Protein AF-A0A9D0HEV6-F1 (afdb_monomer_lite)

Structure (mmCIF, N/CA/C/O backbone):
data_AF-A0A9D0HEV6-F1
#
_entry.id   AF-A0A9D0HEV6-F1
#
loop_
_atom_site.group_PDB
_atom_site.id
_atom_site.type_symbol
_atom_site.label_atom_id
_atom_site.label_alt_id
_atom_site.label_comp_id
_atom_site.label_asym_id
_atom_site.label_entity_id
_atom_site.label_seq_id
_atom_site.pdbx_PDB_ins_code
_atom_site.Cartn_x
_atom_site.Cartn_y
_atom_site.Cartn_z
_atom_site.occupancy
_atom_site.B_iso_or_equiv
_atom_site.auth_seq_id
_atom_site.auth_comp_id
_atom_site.auth_asym_id
_atom_site.auth_atom_id
_atom_site.pdbx_PDB_model_num
ATOM 1 N N . MET A 1 1 ? 28.394 16.905 52.204 1.00 37.44 1 MET A N 1
ATOM 2 C CA . MET A 1 1 ? 29.030 15.568 52.163 1.00 37.44 1 MET A CA 1
ATOM 3 C C . MET A 1 1 ? 28.535 14.884 50.887 1.00 37.44 1 MET A C 1
ATOM 5 O O . MET A 1 1 ? 27.380 14.506 50.843 1.00 37.44 1 MET A O 1
ATOM 9 N N . SER A 1 2 ? 29.207 15.013 49.737 1.00 40.25 2 SER A N 1
ATOM 10 C CA . SER A 1 2 ? 30.394 14.232 49.308 1.00 40.25 2 SER A CA 1
ATOM 11 C C . SER A 1 2 ? 30.073 12.728 49.234 1.00 40.25 2 SER A C 1
ATOM 13 O O . SER A 1 2 ? 29.946 12.101 50.273 1.00 40.25 2 SER A O 1
ATOM 15 N N . ASN A 1 3 ? 29.937 12.093 48.062 1.00 37.41 3 ASN A N 1
ATOM 16 C CA . ASN A 1 3 ? 31.052 11.888 47.129 1.00 37.41 3 ASN A CA 1
ATOM 17 C C . ASN A 1 3 ? 30.612 11.528 45.688 1.00 37.41 3 ASN A C 1
ATOM 19 O O . ASN A 1 3 ? 29.891 10.559 45.464 1.00 37.41 3 ASN A O 1
ATOM 23 N N . HIS A 1 4 ? 31.181 12.212 44.693 1.00 42.34 4 HIS A N 1
ATOM 24 C CA . HIS A 1 4 ? 31.338 11.718 43.318 1.00 42.34 4 HIS A CA 1
ATOM 25 C C . HIS A 1 4 ? 32.837 11.505 43.069 1.00 42.34 4 HIS A C 1
ATOM 27 O O . HIS A 1 4 ? 33.563 12.495 43.060 1.00 42.34 4 HIS A O 1
ATOM 33 N N . ARG A 1 5 ? 33.306 10.256 42.873 1.00 46.03 5 ARG A N 1
ATOM 34 C CA . ARG A 1 5 ? 34.622 9.873 42.282 1.00 46.03 5 ARG A CA 1
ATOM 35 C C . ARG A 1 5 ? 34.815 8.347 42.351 1.00 46.03 5 ARG A C 1
ATOM 37 O O . ARG A 1 5 ? 35.343 7.839 43.332 1.00 46.03 5 ARG A O 1
ATOM 44 N N . GLY A 1 6 ? 34.399 7.616 41.310 1.00 45.47 6 GLY A N 1
ATOM 45 C CA . GLY A 1 6 ? 34.416 6.138 41.319 1.00 45.47 6 GLY A CA 1
ATOM 46 C C . GLY A 1 6 ? 35.084 5.438 40.128 1.00 45.47 6 GLY A C 1
ATOM 47 O O . GLY A 1 6 ? 35.796 4.460 40.332 1.00 45.47 6 GLY A O 1
ATOM 48 N N . ASN A 1 7 ? 34.896 5.913 38.887 1.00 46.16 7 ASN A N 1
ATOM 49 C CA . ASN A 1 7 ? 35.076 5.039 37.710 1.00 46.16 7 ASN A CA 1
ATOM 50 C C . ASN A 1 7 ? 36.229 5.394 36.738 1.00 46.16 7 ASN A C 1
ATOM 52 O O . ASN A 1 7 ? 36.420 4.734 35.723 1.00 46.16 7 ASN A O 1
ATOM 56 N N . ALA A 1 8 ? 37.060 6.396 37.047 1.00 50.78 8 ALA A N 1
ATOM 57 C CA . ALA A 1 8 ? 38.106 6.888 36.132 1.00 50.78 8 ALA A CA 1
ATOM 58 C C . ALA A 1 8 ? 39.463 6.138 36.194 1.00 50.78 8 ALA A C 1
ATOM 60 O O . ALA A 1 8 ? 40.439 6.584 35.596 1.00 50.78 8 ALA A O 1
ATOM 61 N N . ARG A 1 9 ? 39.581 5.022 36.938 1.00 52.16 9 ARG A N 1
ATOM 62 C CA . ARG A 1 9 ? 40.887 4.383 37.248 1.00 52.16 9 ARG A CA 1
ATOM 63 C C . ARG A 1 9 ? 41.177 3.032 36.572 1.00 52.16 9 ARG A C 1
ATOM 65 O O . ARG A 1 9 ? 42.255 2.484 36.795 1.00 52.16 9 ARG A O 1
ATOM 72 N N . ARG A 1 10 ? 40.288 2.491 35.725 1.00 50.50 10 ARG A N 1
ATOM 73 C CA . ARG A 1 10 ? 40.500 1.170 35.076 1.00 50.50 10 ARG A CA 1
ATOM 74 C C . ARG A 1 10 ? 41.150 1.201 33.678 1.00 50.50 10 ARG A C 1
ATOM 76 O O . ARG A 1 10 ? 41.691 0.184 33.261 1.00 50.50 10 ARG A O 1
ATOM 83 N N . ALA A 1 11 ? 41.214 2.347 32.994 1.00 48.53 11 ALA A N 1
ATOM 84 C CA . ALA A 1 11 ? 41.704 2.435 31.604 1.00 48.53 11 ALA A CA 1
ATOM 85 C C . ALA A 1 11 ? 43.246 2.507 31.422 1.00 48.53 11 ALA A C 1
ATOM 87 O O . ALA A 1 11 ? 43.741 2.520 30.298 1.00 48.53 11 ALA A O 1
ATOM 88 N N . ALA A 1 12 ? 44.037 2.564 32.502 1.00 50.31 12 ALA A N 1
ATOM 89 C CA . ALA A 1 12 ? 45.454 2.963 32.435 1.00 50.31 12 ALA A CA 1
ATOM 90 C C . ALA A 1 12 ? 46.497 1.817 32.413 1.00 50.31 12 ALA A C 1
ATOM 92 O O . ALA A 1 12 ? 47.698 2.091 32.395 1.00 50.31 12 ALA A O 1
ATOM 93 N N . LYS A 1 13 ? 46.092 0.535 32.437 1.00 45.25 13 LYS A N 1
ATOM 94 C CA . LYS A 1 13 ? 47.021 -0.595 32.695 1.00 45.25 13 LYS A CA 1
ATOM 95 C C . LYS A 1 13 ? 47.505 -1.403 31.478 1.00 45.25 13 LYS A C 1
ATOM 97 O O . LYS A 1 13 ? 48.403 -2.222 31.645 1.00 45.25 13 LYS A O 1
ATOM 102 N N . GLN A 1 14 ? 46.997 -1.162 30.264 1.00 46.38 14 GLN A N 1
ATOM 103 C CA . GLN A 1 14 ? 47.282 -2.029 29.100 1.00 46.38 14 GLN A CA 1
ATOM 104 C C . GLN A 1 14 ? 48.363 -1.500 28.126 1.00 46.38 14 GLN A C 1
ATOM 106 O O . GLN A 1 14 ? 48.860 -2.251 27.294 1.00 46.38 14 GLN A O 1
ATOM 111 N N . LYS A 1 15 ? 48.824 -0.244 28.269 1.00 49.00 15 LYS A N 1
ATOM 112 C CA . LYS A 1 15 ? 49.850 0.385 27.395 1.00 49.00 15 LYS A CA 1
ATOM 113 C C . LYS A 1 15 ? 51.321 0.175 27.825 1.00 49.00 15 LYS A C 1
ATOM 115 O O . LYS A 1 15 ? 52.204 0.880 27.346 1.00 49.00 15 LYS A O 1
ATOM 120 N N . LYS A 1 16 ? 51.626 -0.769 28.730 1.00 45.97 16 LYS A N 1
ATOM 121 C CA . LYS A 1 16 ? 52.996 -0.990 29.265 1.00 45.97 16 LYS A CA 1
ATOM 122 C C . LYS A 1 16 ? 53.585 -2.398 29.067 1.00 45.97 16 LYS A C 1
ATOM 124 O O . LYS A 1 16 ? 54.513 -2.772 29.777 1.00 45.97 16 LYS A O 1
ATOM 129 N N . ARG A 1 17 ? 53.164 -3.142 28.037 1.00 46.31 17 ARG A N 1
ATOM 130 C CA . ARG A 1 17 ? 53.965 -4.262 27.497 1.00 46.31 17 ARG A CA 1
ATOM 131 C C . ARG A 1 17 ? 54.834 -3.805 26.322 1.00 46.31 17 ARG A C 1
ATOM 133 O O . ARG A 1 17 ? 54.605 -4.150 25.170 1.00 46.31 17 ARG A O 1
ATOM 140 N N . ARG A 1 18 ? 55.862 -3.018 26.671 1.00 38.91 18 ARG A N 1
ATOM 141 C CA . ARG A 1 18 ? 57.073 -2.810 25.856 1.00 38.91 18 ARG A CA 1
ATOM 142 C C . ARG A 1 18 ? 57.581 -4.180 25.372 1.00 38.91 18 ARG A C 1
ATOM 144 O O . ARG A 1 18 ? 57.656 -5.113 26.160 1.00 38.91 18 ARG A O 1
ATOM 151 N N . ALA A 1 19 ? 57.869 -4.365 24.089 1.00 39.22 19 ALA A N 1
ATOM 152 C CA . ALA A 1 19 ? 59.108 -3.901 23.463 1.00 39.22 19 ALA A CA 1
ATOM 153 C C . ALA A 1 19 ? 60.373 -4.336 24.238 1.00 39.22 19 ALA A C 1
ATOM 155 O O . ALA A 1 19 ? 60.960 -3.528 24.957 1.00 39.22 19 ALA A O 1
ATOM 156 N N . LYS A 1 20 ? 60.790 -5.605 24.075 1.00 40.09 20 LYS A N 1
ATOM 157 C CA . LYS A 1 20 ? 62.200 -6.062 24.124 1.00 40.09 20 LYS A CA 1
ATOM 158 C C . LYS A 1 20 ? 62.332 -7.567 23.827 1.00 40.09 20 LYS A C 1
ATOM 160 O O . LYS A 1 20 ? 62.003 -8.379 24.684 1.00 40.09 20 LYS A O 1
ATOM 165 N N . ARG A 1 21 ? 62.893 -7.884 22.650 1.00 39.31 21 ARG A N 1
ATOM 166 C CA . ARG A 1 21 ? 63.817 -8.992 22.267 1.00 39.31 21 ARG A CA 1
ATOM 167 C C . ARG A 1 21 ? 63.594 -9.273 20.767 1.00 39.31 21 ARG A C 1
ATOM 169 O O . ARG A 1 21 ? 62.476 -9.592 20.397 1.00 39.31 21 ARG A O 1
ATOM 176 N N . ARG A 1 22 ? 64.506 -8.946 19.833 1.00 38.59 22 ARG A N 1
ATOM 177 C CA . ARG A 1 22 ? 65.926 -9.367 19.659 1.00 38.59 22 ARG A CA 1
ATOM 178 C C . ARG A 1 22 ? 66.026 -10.897 19.537 1.00 38.59 22 ARG A C 1
ATOM 180 O O . ARG A 1 22 ? 65.577 -11.556 20.462 1.00 38.59 22 ARG A O 1
ATOM 187 N N . GLN A 1 23 ? 66.635 -11.519 18.520 1.00 39.03 23 GLN A N 1
ATOM 188 C CA . GLN A 1 23 ? 67.397 -11.094 17.320 1.00 39.03 23 GLN A CA 1
ATOM 189 C C . GLN A 1 23 ? 67.315 -12.229 16.269 1.00 39.03 23 GLN A C 1
ATOM 191 O O . GLN A 1 23 ? 67.125 -13.372 16.671 1.00 39.03 23 GLN A O 1
ATOM 196 N N . GLY A 1 24 ? 67.525 -11.959 14.972 1.00 32.78 24 GLY A N 1
ATOM 197 C CA . GLY A 1 24 ? 67.609 -13.027 13.957 1.00 32.78 24 GLY A CA 1
ATOM 198 C C . GLY A 1 24 ? 67.796 -12.540 12.513 1.00 32.78 24 GLY A C 1
ATOM 199 O O . GLY A 1 24 ? 66.848 -12.099 11.872 1.00 32.78 24 GLY A O 1
ATOM 200 N N . HIS A 1 25 ? 69.029 -12.620 12.018 1.00 37.81 25 HIS A N 1
ATOM 201 C CA . HIS A 1 25 ? 69.508 -12.407 10.638 1.00 37.81 25 HIS A CA 1
ATOM 202 C C . HIS A 1 25 ? 70.881 -13.136 10.554 1.00 37.81 25 HIS A C 1
ATOM 204 O O . HIS A 1 25 ? 71.479 -13.275 11.627 1.00 37.81 25 HIS A O 1
ATOM 210 N N . PRO A 1 26 ? 71.437 -13.552 9.381 1.00 52.16 26 PRO A N 1
ATOM 211 C CA . PRO A 1 26 ? 71.359 -12.767 8.138 1.00 52.16 26 PRO A CA 1
ATOM 212 C C . PRO A 1 26 ? 71.492 -13.505 6.754 1.00 52.16 26 PRO A C 1
ATOM 214 O O . PRO A 1 26 ? 71.785 -14.688 6.671 1.00 52.16 26 PRO A O 1
ATOM 217 N N . LYS A 1 27 ? 71.377 -12.707 5.670 1.00 42.66 27 LYS A N 1
ATOM 218 C CA . LYS A 1 27 ? 71.910 -12.806 4.271 1.00 42.66 27 LYS A CA 1
ATOM 219 C C . LYS A 1 27 ? 71.840 -14.121 3.451 1.00 42.66 27 LYS A C 1
ATOM 221 O O . LYS A 1 27 ? 72.585 -15.056 3.717 1.00 42.66 27 LYS A O 1
ATOM 226 N N . ARG A 1 28 ? 71.304 -14.010 2.220 1.00 34.75 28 ARG A N 1
ATOM 227 C CA . ARG A 1 28 ? 72.105 -13.840 0.970 1.00 34.75 28 ARG A CA 1
ATOM 228 C C . ARG A 1 28 ? 71.232 -13.378 -0.217 1.00 34.75 28 ARG A C 1
ATOM 230 O O . ARG A 1 28 ? 70.023 -13.266 -0.073 1.00 34.75 28 ARG A O 1
ATOM 237 N N . ALA A 1 29 ? 71.864 -12.991 -1.329 1.00 37.53 29 ALA A N 1
ATOM 238 C CA . ALA A 1 29 ? 71.271 -12.212 -2.429 1.00 37.53 29 ALA A CA 1
ATOM 239 C C . ALA A 1 29 ? 71.222 -12.979 -3.766 1.00 37.53 29 ALA A C 1
ATOM 241 O O . ALA A 1 29 ? 72.037 -13.882 -3.941 1.00 37.53 29 ALA A O 1
ATOM 242 N N . ALA A 1 30 ? 70.383 -12.541 -4.725 1.00 36.28 30 ALA A N 1
ATOM 243 C CA . ALA A 1 30 ? 70.826 -12.016 -6.039 1.00 36.28 30 ALA A CA 1
ATOM 244 C C . ALA A 1 30 ? 69.699 -11.850 -7.098 1.00 36.28 30 ALA A C 1
ATOM 246 O O . ALA A 1 30 ? 68.762 -12.634 -7.145 1.00 36.28 30 ALA A O 1
ATOM 247 N N . LYS A 1 31 ? 69.945 -10.902 -8.023 1.00 37.00 31 LYS A N 1
ATOM 248 C CA . LYS A 1 31 ? 69.501 -10.801 -9.438 1.00 37.00 31 LYS A CA 1
ATOM 249 C C . LYS A 1 31 ? 68.038 -10.482 -9.835 1.00 37.00 31 LYS A C 1
ATOM 251 O O . LYS A 1 31 ? 67.086 -11.171 -9.504 1.00 37.00 31 LYS A O 1
ATOM 256 N N . ALA A 1 32 ? 67.969 -9.490 -10.728 1.00 37.41 32 ALA A N 1
ATOM 257 C CA . ALA A 1 32 ? 66.980 -9.198 -11.780 1.00 37.41 32 ALA A CA 1
ATOM 258 C C . ALA A 1 32 ? 67.797 -8.904 -13.082 1.00 37.41 32 ALA A C 1
ATOM 260 O O . ALA A 1 32 ? 69.030 -9.022 -13.005 1.00 37.41 32 ALA A O 1
ATOM 261 N N . PRO A 1 33 ? 67.238 -8.453 -14.236 1.00 60.50 33 PRO A N 1
ATOM 262 C CA . PRO A 1 33 ? 65.840 -8.363 -14.697 1.00 60.50 33 PRO A CA 1
ATOM 263 C C . PRO A 1 33 ? 65.567 -9.498 -15.736 1.00 60.50 33 PRO A C 1
ATOM 265 O O . PRO A 1 33 ? 65.854 -10.620 -15.313 1.00 60.50 33 PRO A O 1
ATOM 268 N N . PRO A 1 34 ? 65.068 -9.375 -17.006 1.00 53.69 34 PRO A N 1
ATOM 269 C CA . PRO A 1 34 ? 64.749 -8.229 -17.888 1.00 53.69 34 PRO A CA 1
ATOM 270 C C . PRO A 1 34 ? 63.238 -7.855 -17.904 1.00 53.69 34 PRO A C 1
ATOM 272 O O . PRO A 1 34 ? 62.650 -7.682 -16.841 1.00 53.69 34 PRO A O 1
ATOM 275 N N . ALA A 1 35 ? 62.625 -7.671 -19.087 1.00 47.66 35 ALA A N 1
ATOM 276 C CA . ALA A 1 35 ? 61.243 -7.230 -19.328 1.00 47.66 35 ALA A CA 1
ATOM 277 C C . ALA A 1 35 ? 60.605 -7.944 -20.544 1.00 47.66 35 ALA A C 1
ATOM 279 O O . ALA A 1 35 ? 61.322 -8.395 -21.434 1.00 47.66 35 ALA A O 1
ATOM 280 N N . GLY A 1 36 ? 59.267 -7.965 -20.625 1.00 37.81 36 GLY A N 1
ATOM 281 C CA . GLY A 1 36 ? 58.511 -8.358 -21.827 1.00 37.81 36 GLY A CA 1
ATOM 282 C C . GLY A 1 36 ? 57.108 -8.898 -21.516 1.00 37.81 36 GLY A C 1
ATOM 283 O O . GLY A 1 36 ? 56.977 -9.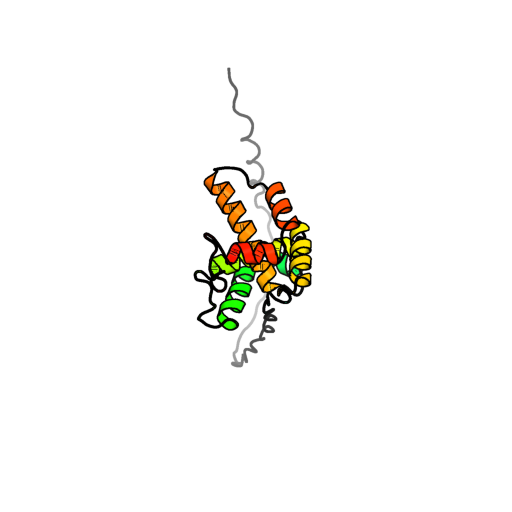777 -20.674 1.00 37.81 36 GLY A O 1
ATOM 284 N N . GLY A 1 37 ? 56.065 -8.388 -22.189 1.00 37.69 37 GLY A N 1
ATOM 285 C CA . GLY A 1 37 ? 54.695 -8.930 -22.077 1.00 37.69 37 GLY A CA 1
ATOM 286 C C . GLY A 1 37 ? 53.575 -7.901 -21.878 1.00 37.69 37 GLY A C 1
ATOM 287 O O . GLY A 1 37 ? 52.881 -7.924 -20.865 1.00 37.69 37 GLY A O 1
ATOM 288 N N . ARG A 1 38 ? 53.349 -7.010 -22.854 1.00 48.50 38 ARG A N 1
ATOM 289 C CA . ARG A 1 38 ? 52.085 -6.251 -22.941 1.00 48.50 38 ARG A CA 1
ATOM 290 C C . ARG A 1 38 ? 51.015 -7.178 -23.526 1.00 48.50 38 ARG A C 1
ATOM 292 O O . ARG A 1 38 ? 51.188 -7.645 -24.644 1.00 48.50 38 ARG A O 1
ATOM 299 N N . GLY A 1 39 ? 49.941 -7.445 -22.783 1.00 37.50 39 GLY A N 1
ATOM 300 C CA . GLY A 1 39 ? 48.926 -8.412 -23.221 1.00 37.50 39 GLY A CA 1
ATOM 301 C C . GLY A 1 39 ? 47.791 -8.677 -22.232 1.00 37.50 39 GLY A C 1
ATOM 302 O O . GLY A 1 39 ? 47.246 -9.775 -22.216 1.00 37.50 39 GLY A O 1
ATOM 303 N N . THR A 1 40 ? 47.421 -7.711 -21.387 1.00 41.38 40 THR A N 1
ATOM 304 C CA . THR A 1 40 ? 46.243 -7.853 -20.520 1.00 41.38 40 THR A CA 1
ATOM 305 C C . THR A 1 40 ? 44.967 -7.673 -21.342 1.00 41.38 40 THR A C 1
ATOM 307 O O . THR A 1 40 ? 44.391 -6.584 -21.372 1.00 41.38 40 THR A O 1
ATOM 310 N N . THR A 1 41 ? 44.489 -8.742 -21.985 1.00 49.59 41 THR A N 1
ATOM 311 C CA . THR A 1 41 ? 43.078 -8.820 -22.382 1.00 49.59 41 THR A CA 1
ATOM 312 C C . THR A 1 41 ? 42.251 -8.829 -21.104 1.00 49.59 41 THR A C 1
ATOM 314 O O . THR A 1 41 ? 42.050 -9.877 -20.485 1.00 49.59 41 THR A O 1
ATOM 317 N N . SER A 1 42 ? 41.826 -7.642 -20.670 1.00 44.97 42 SER A N 1
ATOM 318 C CA . SER A 1 42 ? 40.947 -7.481 -19.519 1.00 44.97 42 SER A CA 1
ATOM 319 C C . SER A 1 42 ? 39.603 -8.105 -19.870 1.00 44.97 42 SER A C 1
ATOM 321 O O . SER A 1 42 ? 38.738 -7.472 -20.476 1.00 44.97 42 SER A O 1
ATOM 323 N N . ARG A 1 43 ? 39.446 -9.393 -19.547 1.00 55.19 43 ARG A N 1
ATOM 324 C CA . ARG A 1 43 ? 38.166 -10.083 -19.637 1.00 55.19 43 ARG A CA 1
ATOM 325 C C . ARG A 1 43 ? 37.288 -9.497 -18.545 1.00 55.19 43 ARG A C 1
ATOM 327 O O . ARG A 1 43 ? 37.260 -10.019 -17.433 1.00 55.19 43 ARG A O 1
ATOM 334 N N . VAL A 1 44 ? 36.603 -8.402 -18.878 1.00 53.78 44 VAL A N 1
ATOM 335 C CA . VAL A 1 44 ? 35.519 -7.846 -18.071 1.00 53.78 44 VAL A CA 1
ATOM 336 C C . VAL A 1 44 ? 34.544 -8.987 -17.843 1.00 53.78 44 VAL A C 1
ATOM 338 O O . VAL A 1 44 ? 33.813 -9.409 -18.739 1.00 53.78 44 VAL A O 1
ATOM 341 N N . ARG A 1 45 ? 34.610 -9.551 -16.640 1.00 53.38 45 ARG A N 1
ATOM 342 C CA . ARG A 1 45 ? 33.705 -10.589 -16.185 1.00 53.38 45 ARG A CA 1
ATOM 343 C C . ARG A 1 45 ? 32.398 -9.861 -15.930 1.00 53.38 45 ARG A C 1
ATOM 345 O O . ARG A 1 45 ? 32.210 -9.328 -14.841 1.00 53.38 45 ARG A O 1
ATOM 352 N N . GLN A 1 46 ? 31.565 -9.752 -16.967 1.00 51.69 46 GLN A N 1
ATOM 353 C CA . GLN A 1 46 ? 30.218 -9.217 -16.826 1.00 51.69 46 GLN A CA 1
ATOM 354 C C . GLN A 1 46 ? 29.571 -9.985 -15.676 1.00 51.69 46 GLN A C 1
ATOM 356 O O . GLN A 1 46 ? 29.450 -11.212 -15.726 1.00 51.69 46 GLN A O 1
ATOM 361 N N . ALA A 1 47 ? 29.240 -9.267 -14.603 1.00 50.44 47 ALA A N 1
ATOM 362 C CA . ALA A 1 47 ? 28.308 -9.798 -13.631 1.00 50.44 47 ALA A CA 1
ATOM 363 C C . ALA A 1 47 ? 27.021 -10.126 -14.402 1.00 50.44 47 ALA A C 1
ATOM 365 O O . ALA A 1 47 ? 26.667 -9.359 -15.306 1.00 50.44 47 ALA A O 1
ATOM 366 N N . PRO A 1 48 ? 26.337 -11.246 -14.107 1.00 46.12 48 PRO A N 1
ATOM 367 C CA . PRO A 1 48 ? 25.006 -11.441 -14.657 1.00 46.12 48 PRO A CA 1
ATOM 368 C C . PRO A 1 48 ? 24.189 -10.203 -14.289 1.00 46.12 48 PRO A C 1
ATOM 370 O O . PRO A 1 48 ? 24.221 -9.776 -13.131 1.00 46.12 48 PRO A O 1
ATOM 373 N N . ALA A 1 49 ? 23.516 -9.603 -15.273 1.00 49.06 49 ALA A N 1
ATOM 374 C CA . ALA A 1 49 ? 22.563 -8.542 -14.989 1.00 49.06 49 ALA A CA 1
ATOM 375 C C . ALA A 1 49 ? 21.619 -9.080 -13.911 1.00 49.06 49 ALA A C 1
ATOM 377 O O . ALA A 1 49 ? 21.052 -10.164 -14.085 1.00 49.06 49 ALA A O 1
ATOM 378 N N . ALA A 1 50 ? 21.535 -8.381 -12.774 1.00 44.22 50 ALA A N 1
ATOM 379 C CA . ALA A 1 50 ? 20.634 -8.783 -11.707 1.00 44.22 50 ALA A CA 1
ATOM 380 C C . ALA A 1 50 ? 19.242 -8.960 -12.327 1.00 44.22 50 ALA A C 1
ATOM 382 O O . ALA A 1 50 ? 18.866 -8.122 -13.156 1.00 44.22 50 ALA A O 1
ATOM 383 N N . PRO A 1 51 ? 18.501 -10.036 -12.000 1.00 45.69 51 PRO A N 1
ATOM 384 C CA . PRO A 1 51 ? 17.167 -10.208 -12.540 1.00 45.69 51 PRO A CA 1
ATOM 385 C C . PRO A 1 51 ? 16.381 -8.955 -12.180 1.00 45.69 51 PRO A C 1
ATOM 387 O O . PRO A 1 51 ? 16.165 -8.663 -11.002 1.00 45.69 51 PRO A O 1
ATOM 390 N N . THR A 1 52 ? 15.995 -8.193 -13.201 1.00 52.00 52 THR A N 1
ATOM 391 C CA . THR A 1 52 ? 15.125 -7.033 -13.060 1.00 52.00 52 THR A CA 1
ATOM 392 C C . THR A 1 52 ? 13.742 -7.577 -12.729 1.00 52.00 52 THR A C 1
ATOM 394 O O . THR A 1 52 ? 12.896 -7.721 -13.612 1.00 52.00 52 THR A O 1
ATOM 397 N N . CYS A 1 53 ? 13.568 -7.971 -11.465 1.00 50.47 53 CYS A N 1
ATOM 398 C CA . CYS A 1 53 ? 12.314 -8.366 -10.845 1.00 50.47 53 CYS A CA 1
ATOM 399 C C . CYS A 1 53 ? 11.412 -7.135 -10.909 1.00 50.47 53 CYS A C 1
ATOM 401 O O . CYS A 1 53 ? 11.451 -6.248 -10.055 1.00 50.47 53 CYS A O 1
ATOM 403 N N . ARG A 1 54 ? 10.716 -7.024 -12.040 1.00 77.25 54 ARG A N 1
ATOM 404 C CA . ARG A 1 54 ? 9.884 -5.890 -12.396 1.00 77.25 54 ARG A CA 1
ATOM 405 C C . ARG A 1 54 ? 8.561 -6.087 -11.684 1.00 77.25 54 ARG A C 1
ATOM 407 O O . ARG A 1 54 ? 7.758 -6.910 -12.108 1.00 77.25 54 ARG A O 1
ATOM 414 N N . TYR A 1 55 ? 8.388 -5.349 -10.596 1.00 91.06 55 TYR A N 1
ATOM 415 C CA . TYR A 1 55 ? 7.152 -5.317 -9.830 1.00 91.06 55 TYR A CA 1
ATOM 416 C C . TYR A 1 55 ? 5.938 -5.084 -10.745 1.00 91.06 55 TYR A C 1
ATOM 418 O O . TYR A 1 55 ? 5.974 -4.222 -11.626 1.00 91.06 55 TYR A O 1
ATOM 426 N N . ASP A 1 56 ? 4.869 -5.843 -10.509 1.00 93.94 56 ASP A N 1
ATOM 427 C CA . ASP A 1 56 ? 3.544 -5.625 -11.086 1.00 93.94 56 ASP A CA 1
ATOM 428 C C . ASP A 1 56 ? 2.514 -5.661 -9.939 1.00 93.94 56 ASP A C 1
ATOM 430 O O . ASP A 1 56 ? 2.375 -6.693 -9.274 1.00 93.94 56 ASP A O 1
ATOM 434 N N . PRO A 1 57 ? 1.772 -4.572 -9.669 1.00 94.69 57 PRO A N 1
ATOM 435 C CA . PRO A 1 57 ? 0.787 -4.520 -8.591 1.00 94.69 57 PRO A CA 1
ATOM 436 C C . PRO A 1 57 ? -0.395 -5.482 -8.794 1.00 94.69 57 PRO A C 1
ATOM 438 O O . PRO A 1 57 ? -1.134 -5.743 -7.841 1.00 94.69 57 PRO A O 1
ATOM 441 N N . ASN A 1 58 ? -0.592 -6.041 -9.995 1.00 95.44 58 ASN A N 1
ATOM 442 C CA . ASN A 1 58 ? -1.642 -7.023 -10.265 1.00 95.44 58 ASN A CA 1
ATOM 443 C C . ASN A 1 58 ? -1.296 -8.427 -9.751 1.00 95.44 58 ASN A C 1
ATOM 445 O O . ASN A 1 58 ? -2.204 -9.155 -9.347 1.00 95.44 58 ASN A O 1
ATOM 449 N N . THR A 1 59 ? -0.010 -8.786 -9.709 1.00 93.88 59 THR A N 1
ATOM 450 C CA . THR A 1 59 ? 0.483 -10.061 -9.153 1.00 93.88 59 THR A CA 1
ATOM 451 C C . THR A 1 59 ? 1.074 -9.896 -7.754 1.00 93.88 59 THR A C 1
ATOM 453 O O . THR A 1 59 ? 0.936 -10.791 -6.924 1.00 93.88 59 THR A O 1
ATOM 456 N N . GLY A 1 60 ? 1.667 -8.735 -7.467 1.00 90.94 60 GLY A N 1
ATOM 457 C CA . GLY A 1 60 ? 2.491 -8.498 -6.285 1.00 90.94 60 GLY A CA 1
ATOM 458 C C . GLY A 1 60 ? 3.946 -8.930 -6.481 1.00 90.94 60 GLY A C 1
ATOM 459 O O . GLY A 1 60 ? 4.328 -9.330 -7.584 1.00 90.94 60 GLY A O 1
ATOM 460 N N . PRO A 1 61 ? 4.772 -8.830 -5.425 1.00 90.88 61 PRO A N 1
ATOM 461 C CA . PRO A 1 61 ? 6.141 -9.332 -5.445 1.00 90.88 61 PRO A CA 1
ATOM 462 C C . PRO A 1 61 ? 6.183 -10.867 -5.498 1.00 90.88 61 PRO A C 1
ATOM 464 O O . PRO A 1 61 ? 5.411 -11.532 -4.812 1.00 90.88 61 PRO A O 1
ATOM 467 N N . ASP A 1 62 ? 7.144 -11.419 -6.247 1.00 84.75 62 ASP A N 1
ATOM 468 C CA . ASP A 1 62 ? 7.320 -12.873 -6.433 1.00 84.75 62 ASP A CA 1
ATOM 469 C C . ASP A 1 62 ? 7.554 -13.646 -5.116 1.00 84.75 62 ASP A C 1
ATOM 471 O O . ASP A 1 62 ? 7.219 -14.825 -5.005 1.00 84.75 62 ASP A O 1
ATOM 475 N N . ASP A 1 63 ? 8.162 -12.994 -4.120 1.00 92.50 63 ASP A N 1
ATOM 476 C CA . ASP A 1 63 ? 8.518 -13.569 -2.821 1.00 92.50 63 ASP A CA 1
ATOM 477 C C . ASP A 1 63 ? 8.415 -12.488 -1.728 1.00 92.50 63 ASP A C 1
ATOM 479 O O . ASP A 1 63 ? 9.141 -11.489 -1.738 1.00 92.50 63 ASP A O 1
ATOM 483 N N . GLU A 1 64 ? 7.511 -12.702 -0.767 1.00 94.25 64 GLU A N 1
ATOM 484 C CA . GLU A 1 64 ? 7.232 -11.791 0.353 1.00 94.25 64 GLU A CA 1
ATOM 485 C C . GLU A 1 64 ? 8.464 -11.561 1.259 1.00 94.25 64 GLU A C 1
ATOM 487 O O . GLU A 1 64 ? 8.669 -10.458 1.770 1.00 94.25 64 GLU A O 1
ATOM 492 N N . ARG A 1 65 ? 9.337 -12.564 1.431 1.00 94.31 65 ARG A N 1
ATOM 493 C CA . ARG A 1 65 ? 10.563 -12.442 2.241 1.00 94.31 65 ARG A CA 1
ATOM 494 C C . ARG A 1 65 ? 11.631 -11.649 1.504 1.00 94.31 65 ARG A C 1
ATOM 496 O O . ARG A 1 65 ? 12.290 -10.813 2.115 1.00 94.31 65 ARG A O 1
ATOM 503 N N . GLN A 1 66 ? 11.798 -11.894 0.204 1.00 93.31 66 GLN A N 1
ATOM 504 C CA . GLN A 1 66 ? 12.723 -11.113 -0.622 1.00 93.31 66 GLN A CA 1
ATOM 505 C C . GLN A 1 66 ? 12.258 -9.663 -0.763 1.00 93.31 66 GLN A C 1
ATOM 507 O O . GLN A 1 66 ? 13.097 -8.768 -0.759 1.00 93.31 66 GLN A O 1
ATOM 512 N N . TRP A 1 67 ? 10.946 -9.417 -0.829 1.00 95.62 67 TRP A N 1
ATOM 513 C CA . TRP A 1 67 ? 10.383 -8.068 -0.787 1.00 95.62 67 TRP A CA 1
ATOM 514 C C . TRP A 1 67 ? 10.771 -7.333 0.502 1.00 95.62 67 TRP A C 1
ATOM 516 O O . TRP A 1 67 ? 11.366 -6.261 0.437 1.00 95.62 67 TRP A O 1
ATOM 526 N N . LEU A 1 68 ? 10.512 -7.928 1.672 1.00 95.94 68 LEU A N 1
ATOM 527 C CA . LEU A 1 68 ? 10.850 -7.311 2.963 1.00 95.94 68 LEU A CA 1
ATOM 528 C C . LEU A 1 68 ? 12.363 -7.161 3.206 1.00 95.94 68 LEU A C 1
ATOM 530 O O . LEU A 1 68 ? 12.759 -6.318 4.008 1.00 95.94 68 LEU A O 1
ATOM 534 N N . ALA A 1 69 ? 13.199 -7.955 2.531 1.00 95.44 69 ALA A N 1
ATOM 535 C CA . ALA A 1 69 ? 14.657 -7.879 2.621 1.00 95.44 69 ALA A CA 1
ATOM 536 C C . ALA A 1 69 ? 15.298 -6.802 1.719 1.00 95.44 69 ALA A C 1
ATOM 538 O O . ALA A 1 69 ? 16.490 -6.536 1.876 1.00 95.44 69 ALA A O 1
ATOM 539 N N . ARG A 1 70 ? 14.549 -6.202 0.780 1.00 94.62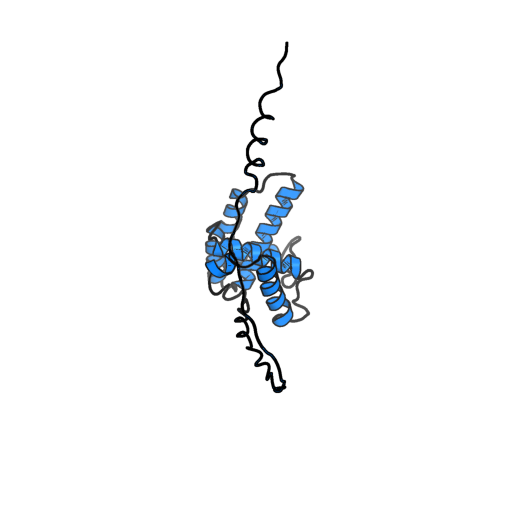 70 ARG A N 1
ATOM 540 C CA . ARG A 1 70 ? 15.028 -5.099 -0.078 1.00 94.62 70 ARG A CA 1
ATOM 541 C C . ARG A 1 70 ? 15.073 -3.777 0.676 1.00 94.62 70 ARG A C 1
ATOM 543 O O . ARG A 1 70 ? 14.310 -3.561 1.624 1.00 94.62 70 ARG A O 1
ATOM 550 N N . ASP A 1 71 ? 15.902 -2.854 0.202 1.00 96.00 71 ASP A N 1
ATOM 551 C CA . ASP A 1 71 ? 15.859 -1.482 0.703 1.00 96.00 71 ASP A CA 1
ATOM 552 C C . ASP A 1 71 ? 14.475 -0.849 0.444 1.00 96.00 71 ASP A C 1
ATOM 554 O O . ASP A 1 71 ? 13.719 -1.271 -0.440 1.00 96.00 71 ASP A O 1
ATOM 558 N N . GLU A 1 72 ? 14.093 0.140 1.248 1.00 96.06 72 GLU A N 1
ATOM 559 C CA . GLU A 1 72 ? 12.834 0.864 1.040 1.00 96.06 72 GLU A CA 1
ATOM 560 C C . GLU A 1 72 ? 12.873 1.682 -0.260 1.00 96.06 72 GLU A C 1
ATOM 562 O O . GLU A 1 72 ? 11.915 1.653 -1.033 1.00 96.06 72 GLU A O 1
ATOM 567 N N . THR A 1 73 ? 14.013 2.304 -0.568 1.00 96.44 73 THR A N 1
ATOM 568 C CA . THR A 1 73 ? 14.238 3.065 -1.806 1.00 96.44 73 THR A CA 1
ATOM 569 C C . THR A 1 73 ? 14.140 2.167 -3.038 1.00 96.44 73 THR A C 1
ATOM 571 O O . THR A 1 73 ? 13.549 2.558 -4.040 1.00 96.44 73 THR A O 1
ATOM 574 N N . GLU A 1 74 ? 14.672 0.941 -2.965 1.00 95.62 74 GLU A N 1
ATOM 575 C CA . GLU A 1 74 ? 14.575 -0.050 -4.047 1.00 95.62 74 GLU A CA 1
ATOM 576 C C . GLU A 1 74 ? 13.124 -0.475 -4.303 1.00 95.62 74 GLU A C 1
ATOM 578 O O . GLU A 1 74 ? 12.702 -0.569 -5.456 1.00 95.62 74 GLU A O 1
ATOM 583 N N . ARG A 1 75 ? 12.345 -0.702 -3.237 1.00 96.38 75 ARG A N 1
ATOM 584 C CA . ARG A 1 75 ? 10.913 -1.020 -3.342 1.00 96.38 75 ARG A CA 1
ATOM 585 C C . ARG A 1 75 ? 10.123 0.137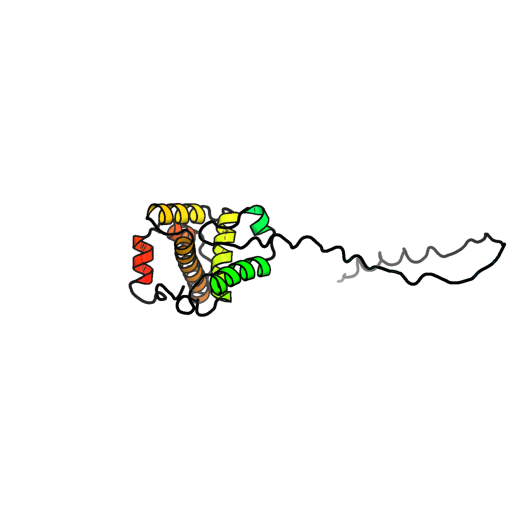 -3.946 1.00 96.38 75 ARG A C 1
ATOM 587 O O . ARG A 1 75 ? 9.323 -0.099 -4.846 1.00 96.38 75 ARG A O 1
ATOM 594 N N . ILE A 1 76 ? 10.369 1.371 -3.500 1.00 97.12 76 ILE A N 1
ATOM 595 C CA . ILE A 1 76 ? 9.715 2.572 -4.041 1.00 97.12 76 ILE A CA 1
ATOM 596 C C . ILE A 1 76 ? 10.057 2.723 -5.527 1.00 97.12 76 ILE A C 1
ATOM 598 O O . ILE A 1 76 ? 9.145 2.799 -6.348 1.00 97.12 76 ILE A O 1
ATOM 602 N N . ALA A 1 77 ? 11.340 2.651 -5.896 1.00 95.75 77 ALA A N 1
ATOM 603 C CA . ALA A 1 77 ? 11.784 2.753 -7.285 1.00 95.75 77 ALA A CA 1
ATOM 604 C C . ALA A 1 77 ? 11.142 1.690 -8.197 1.00 95.75 77 ALA A C 1
ATOM 606 O O . ALA A 1 77 ? 10.716 2.020 -9.301 1.00 95.75 77 ALA A O 1
ATOM 607 N N . GLN A 1 78 ? 10.994 0.440 -7.733 1.00 94.94 78 GLN A N 1
ATOM 608 C CA . GLN A 1 78 ? 10.306 -0.619 -8.489 1.00 94.94 78 GLN A CA 1
ATOM 609 C C . GLN A 1 78 ? 8.828 -0.297 -8.768 1.00 94.94 78 GLN A C 1
ATOM 611 O O . GLN A 1 78 ? 8.329 -0.621 -9.848 1.00 94.94 78 GLN A O 1
ATOM 616 N N . VAL A 1 79 ? 8.131 0.350 -7.829 1.00 95.62 79 VAL A N 1
ATOM 617 C CA . VAL A 1 79 ? 6.743 0.792 -8.035 1.00 95.62 79 VAL A CA 1
ATOM 618 C C . VAL A 1 79 ? 6.684 2.012 -8.958 1.00 95.62 79 VAL A C 1
ATOM 620 O O . VAL A 1 79 ? 5.873 2.031 -9.883 1.00 95.62 79 VAL A O 1
ATOM 623 N N . GLU A 1 80 ? 7.553 3.009 -8.766 1.00 95.69 80 GLU A N 1
ATOM 624 C CA . GLU A 1 80 ? 7.621 4.178 -9.656 1.00 95.69 80 GLU A CA 1
ATOM 625 C C . GLU A 1 80 ? 7.895 3.772 -11.114 1.00 95.69 80 GLU A C 1
ATOM 627 O O . GLU A 1 80 ? 7.264 4.290 -12.036 1.00 95.69 80 GLU A O 1
ATOM 632 N N . ASP A 1 81 ? 8.813 2.825 -11.328 1.00 94.81 81 ASP A N 1
ATOM 633 C CA . ASP A 1 81 ? 9.144 2.280 -12.645 1.00 94.81 81 ASP A CA 1
ATOM 634 C C . ASP A 1 81 ? 7.968 1.544 -13.288 1.00 94.81 81 ASP A C 1
ATOM 636 O O . ASP A 1 81 ? 7.806 1.610 -14.508 1.00 94.81 81 ASP A O 1
ATOM 640 N N . TYR A 1 82 ? 7.120 0.868 -12.506 1.00 93.19 82 TYR A N 1
ATOM 641 C CA . TYR A 1 82 ? 5.879 0.311 -13.043 1.00 93.19 82 TYR A CA 1
ATOM 642 C C . TYR A 1 82 ? 4.991 1.435 -13.589 1.00 93.19 82 TYR A C 1
ATOM 644 O O . TYR A 1 82 ? 4.658 1.417 -14.773 1.00 93.19 82 TYR A O 1
ATOM 652 N N . HIS A 1 83 ? 4.671 2.445 -12.774 1.00 92.19 83 HIS A N 1
ATOM 653 C CA . HIS A 1 83 ? 3.775 3.537 -13.174 1.00 92.19 83 HIS A CA 1
ATOM 654 C C . HIS A 1 83 ? 4.298 4.299 -14.394 1.00 92.19 83 HIS A C 1
ATOM 656 O O . HIS A 1 83 ? 3.614 4.346 -15.419 1.00 92.19 83 HIS A O 1
ATOM 662 N N . ARG A 1 84 ? 5.552 4.771 -14.354 1.00 92.06 84 ARG A N 1
ATOM 663 C CA . ARG A 1 84 ? 6.184 5.527 -15.454 1.00 92.06 84 ARG A CA 1
ATOM 664 C C . ARG A 1 84 ? 6.262 4.760 -16.777 1.00 92.06 84 ARG A C 1
ATOM 666 O O . ARG A 1 84 ? 6.305 5.384 -17.833 1.00 92.06 84 ARG A O 1
ATOM 673 N N . GLN A 1 85 ? 6.347 3.427 -16.739 1.00 91.12 85 GLN A N 1
ATOM 674 C CA . GLN A 1 85 ? 6.590 2.600 -17.931 1.00 91.12 85 GLN A CA 1
ATOM 675 C C . GLN A 1 85 ? 5.361 1.812 -18.412 1.00 91.12 85 GLN A C 1
ATOM 677 O O . GLN A 1 85 ? 5.412 1.236 -19.503 1.00 91.12 85 GLN A O 1
ATOM 682 N N . LYS A 1 86 ? 4.303 1.693 -17.598 1.00 89.38 86 LYS A N 1
ATOM 683 C CA . LYS A 1 86 ? 3.113 0.877 -17.899 1.00 89.38 86 LYS A CA 1
ATOM 684 C C . LYS A 1 86 ? 1.823 1.673 -18.027 1.00 89.38 86 LYS A C 1
ATOM 686 O O . LYS A 1 86 ? 0.934 1.195 -18.728 1.00 89.38 86 LYS A O 1
ATOM 691 N N . LEU A 1 87 ? 1.711 2.835 -17.385 1.00 85.50 87 LEU A N 1
ATOM 692 C CA . LEU A 1 87 ? 0.513 3.664 -17.485 1.00 85.50 87 LEU A CA 1
ATOM 693 C C . LEU A 1 87 ? 0.669 4.759 -18.556 1.00 85.50 87 LEU A C 1
ATOM 695 O O . LEU A 1 87 ? 1.752 5.334 -18.695 1.00 85.50 87 LEU A O 1
ATOM 699 N N . PRO A 1 88 ? -0.404 5.083 -19.301 1.00 88.19 88 PRO A N 1
ATOM 700 C CA . PRO A 1 88 ? -0.499 6.302 -20.103 1.00 88.19 88 PRO A CA 1
ATOM 701 C C . PRO A 1 88 ? -0.168 7.577 -19.311 1.00 88.19 88 PRO A C 1
ATOM 703 O O . PRO A 1 88 ? -0.280 7.613 -18.086 1.00 88.19 88 PRO A O 1
ATOM 706 N N . SER A 1 89 ? 0.223 8.648 -20.006 1.00 87.00 89 SER A N 1
ATOM 707 C CA . SER A 1 89 ? 0.609 9.924 -19.379 1.00 87.00 89 SER A CA 1
ATOM 708 C C . SER A 1 89 ? -0.535 10.622 -18.634 1.00 87.00 89 SER A C 1
ATOM 710 O O . SER A 1 89 ? -0.291 11.309 -17.651 1.00 87.00 89 SER A O 1
ATOM 712 N N . ASP A 1 90 ? -1.774 10.438 -19.091 1.00 87.38 90 ASP A N 1
ATOM 713 C CA . ASP A 1 90 ? -3.014 10.935 -18.477 1.00 87.38 90 ASP A CA 1
ATOM 714 C C . ASP A 1 90 ? -3.485 10.096 -17.275 1.00 87.38 90 ASP A C 1
ATOM 716 O O . ASP A 1 90 ? -4.435 10.475 -16.596 1.00 87.38 90 ASP A O 1
ATOM 720 N N . GLN A 1 91 ? -2.806 8.978 -17.000 1.00 86.12 91 GLN A N 1
ATOM 721 C CA . GLN A 1 91 ? -3.043 8.085 -15.861 1.00 86.12 91 GLN A CA 1
ATOM 722 C C . GLN A 1 91 ? -1.853 8.062 -14.886 1.00 86.12 91 GLN A C 1
ATOM 724 O O . GLN A 1 91 ? -1.770 7.183 -14.031 1.00 86.12 91 GLN A O 1
ATOM 729 N N . GLN A 1 92 ? -0.903 8.995 -15.021 1.00 87.81 92 GLN A N 1
ATOM 730 C CA . GLN A 1 92 ? 0.204 9.119 -14.074 1.00 87.81 92 GLN A CA 1
ATOM 731 C C . GLN A 1 92 ? -0.269 9.802 -12.781 1.00 87.81 92 GLN A C 1
ATOM 733 O O . GLN A 1 92 ? -0.942 10.835 -12.855 1.00 87.81 92 GLN A O 1
ATOM 738 N N . PRO A 1 93 ? 0.129 9.299 -11.599 1.00 88.31 93 PRO A N 1
ATOM 739 C CA . PRO A 1 93 ? -0.148 9.972 -10.334 1.00 88.31 93 PRO A CA 1
ATOM 740 C C . PRO A 1 93 ? 0.532 11.358 -10.279 1.00 88.31 93 PRO A C 1
ATOM 742 O O . PRO A 1 93 ? 1.672 11.489 -10.739 1.00 88.31 93 PRO A O 1
ATOM 745 N N . PRO A 1 94 ? -0.094 12.389 -9.669 1.00 88.00 94 PRO A N 1
ATOM 746 C CA . PRO A 1 94 ? 0.482 13.739 -9.590 1.00 88.00 94 PRO A CA 1
ATOM 747 C C . PRO A 1 94 ? 1.844 13.810 -8.879 1.00 88.00 94 PRO A C 1
ATOM 749 O O . PRO A 1 94 ? 2.697 14.614 -9.248 1.00 88.00 94 PRO A O 1
ATOM 752 N N . ASP A 1 95 ? 2.047 12.958 -7.871 1.00 94.31 95 ASP A N 1
ATOM 753 C CA . ASP A 1 95 ? 3.329 12.720 -7.204 1.00 94.31 95 ASP A CA 1
ATOM 754 C C . ASP A 1 95 ? 3.586 11.209 -7.194 1.00 94.31 95 ASP A C 1
ATOM 756 O O . ASP A 1 95 ? 3.063 10.465 -6.359 1.00 94.31 95 ASP A O 1
ATOM 760 N N . VAL A 1 96 ? 4.379 10.752 -8.165 1.00 94.56 96 VAL A N 1
ATOM 761 C CA . VAL A 1 96 ? 4.698 9.331 -8.351 1.00 94.56 96 VAL A CA 1
ATOM 762 C C . VAL A 1 96 ? 5.482 8.735 -7.180 1.00 94.56 96 VAL A C 1
ATOM 764 O O . VAL A 1 96 ? 5.319 7.552 -6.894 1.00 94.56 96 VAL A O 1
ATOM 767 N N . THR A 1 97 ? 6.272 9.534 -6.459 1.00 96.31 97 THR A N 1
ATOM 768 C CA . THR A 1 97 ? 7.072 9.065 -5.320 1.00 96.31 97 THR A CA 1
ATOM 769 C C . THR A 1 97 ? 6.198 8.878 -4.085 1.00 96.31 97 THR A C 1
ATOM 771 O O . THR A 1 97 ? 6.261 7.833 -3.431 1.00 96.31 97 THR A O 1
ATOM 774 N N . MET A 1 98 ? 5.314 9.835 -3.789 1.00 96.25 98 MET A N 1
ATOM 775 C CA . MET A 1 98 ? 4.326 9.685 -2.717 1.00 96.25 98 MET A CA 1
ATOM 776 C C . MET A 1 98 ? 3.355 8.532 -3.013 1.00 96.25 98 MET A C 1
ATOM 778 O O . MET A 1 98 ? 3.064 7.720 -2.131 1.00 96.25 98 MET A O 1
ATOM 782 N N . HIS A 1 99 ? 2.905 8.407 -4.264 1.00 95.88 99 HIS A N 1
ATOM 783 C CA . HIS A 1 99 ? 2.067 7.296 -4.709 1.00 95.88 99 HIS A CA 1
ATOM 784 C C . HIS A 1 99 ? 2.762 5.935 -4.522 1.00 95.88 99 HIS A C 1
ATOM 786 O O . HIS A 1 99 ? 2.214 5.027 -3.891 1.00 95.88 99 HIS A O 1
ATOM 792 N N . ALA A 1 100 ? 3.999 5.799 -5.011 1.00 97.12 100 ALA A N 1
ATOM 793 C CA . ALA A 1 100 ? 4.798 4.586 -4.860 1.00 97.12 100 ALA A CA 1
ATOM 794 C C . ALA A 1 100 ? 5.048 4.233 -3.385 1.00 97.12 100 ALA A C 1
ATOM 796 O O . ALA A 1 100 ? 4.953 3.067 -3.004 1.00 97.12 100 ALA A O 1
ATOM 797 N N . THR A 1 101 ? 5.272 5.232 -2.529 1.00 98.31 101 THR A N 1
ATOM 798 C CA . THR A 1 101 ? 5.412 5.040 -1.077 1.00 98.31 101 THR A CA 1
ATOM 799 C C . THR A 1 101 ? 4.141 4.439 -0.459 1.00 98.31 101 THR A C 1
ATOM 801 O O . THR A 1 101 ? 4.220 3.501 0.336 1.00 98.31 101 THR A O 1
ATOM 804 N N . LEU A 1 102 ? 2.953 4.913 -0.855 1.00 97.75 102 LEU A N 1
ATOM 805 C CA . LEU A 1 102 ? 1.674 4.372 -0.375 1.00 97.75 102 LEU A CA 1
ATOM 806 C C . LEU A 1 102 ? 1.387 2.944 -0.865 1.00 97.75 102 LEU A C 1
ATOM 808 O O . LEU A 1 102 ? 0.742 2.181 -0.145 1.00 97.75 102 LEU A O 1
ATOM 812 N N . HIS A 1 103 ? 1.874 2.569 -2.049 1.00 97.62 103 HIS A N 1
ATOM 813 C CA . HIS A 1 103 ? 1.890 1.181 -2.517 1.00 97.62 103 HIS A CA 1
ATOM 814 C C . HIS A 1 103 ? 2.805 0.307 -1.660 1.00 97.62 103 HIS A C 1
ATOM 816 O O . HIS A 1 103 ? 2.369 -0.716 -1.136 1.00 97.62 103 HIS A O 1
ATOM 822 N N . VAL A 1 104 ? 4.067 0.721 -1.495 1.00 98.19 104 VAL A N 1
ATOM 823 C CA . VAL A 1 104 ? 5.075 -0.022 -0.725 1.00 98.19 104 VAL A CA 1
ATOM 824 C C . VAL A 1 104 ? 4.606 -0.249 0.709 1.00 98.19 104 VAL A C 1
ATOM 826 O O . VAL A 1 104 ? 4.794 -1.338 1.244 1.00 98.19 104 VAL A O 1
ATOM 829 N N . LEU A 1 105 ? 3.915 0.722 1.311 1.00 98.38 105 LEU A N 1
ATOM 830 C CA . LEU A 1 105 ? 3.304 0.578 2.630 1.00 98.38 105 LEU A CA 1
ATOM 831 C C . LEU A 1 105 ? 2.281 -0.572 2.694 1.00 98.38 105 LEU A C 1
ATOM 833 O O . LEU A 1 105 ? 2.319 -1.361 3.637 1.00 98.38 105 LEU A O 1
ATOM 837 N N . VAL A 1 106 ? 1.407 -0.713 1.692 1.00 98.50 106 VAL A N 1
ATOM 838 C CA . VAL A 1 106 ? 0.416 -1.806 1.625 1.00 98.50 106 VAL A CA 1
ATOM 839 C C . VAL A 1 106 ? 1.076 -3.145 1.281 1.00 98.50 106 VAL A C 1
ATOM 841 O O . VAL A 1 106 ? 0.761 -4.158 1.903 1.00 98.50 106 VAL A O 1
ATOM 844 N N . GLU A 1 107 ? 2.046 -3.163 0.364 1.00 98.50 107 GLU A N 1
ATOM 845 C CA . GLU A 1 107 ? 2.830 -4.365 0.039 1.00 98.50 107 GLU A CA 1
ATOM 846 C C . GLU A 1 107 ? 3.626 -4.880 1.245 1.00 98.50 107 GLU A C 1
ATOM 848 O O . GLU A 1 107 ? 3.684 -6.084 1.492 1.00 98.50 107 GLU A O 1
ATOM 853 N N . ASN A 1 108 ? 4.176 -3.979 2.062 1.00 98.44 108 ASN A N 1
ATOM 854 C CA . ASN A 1 108 ? 4.832 -4.334 3.318 1.00 98.44 108 ASN A CA 1
ATOM 855 C C . ASN A 1 108 ? 3.844 -4.956 4.316 1.00 98.44 108 ASN A C 1
ATOM 857 O O . ASN A 1 108 ? 4.184 -5.947 4.958 1.00 98.44 108 ASN A O 1
ATOM 861 N N . GLN A 1 109 ? 2.620 -4.424 4.426 1.00 98.38 109 GLN A N 1
ATOM 862 C CA . GLN A 1 109 ? 1.575 -4.997 5.287 1.00 98.38 109 GLN A CA 1
ATOM 863 C C . GLN A 1 109 ? 1.125 -6.385 4.802 1.00 98.38 109 GLN A C 1
ATOM 865 O O . GLN A 1 109 ? 0.913 -7.278 5.624 1.00 98.38 109 GLN A O 1
ATOM 870 N N . LEU A 1 110 ? 1.039 -6.604 3.484 1.00 98.19 110 LEU A N 1
ATOM 871 C CA . LEU A 1 110 ? 0.773 -7.920 2.894 1.00 98.19 110 LEU A CA 1
ATOM 872 C C . LEU A 1 110 ? 1.897 -8.910 3.206 1.00 98.19 110 LEU A C 1
ATOM 874 O O . LEU A 1 110 ? 1.634 -9.952 3.806 1.00 98.19 110 LEU A O 1
ATOM 878 N N . ALA A 1 111 ? 3.136 -8.566 2.851 1.00 97.81 111 ALA A N 1
ATOM 879 C CA . ALA A 1 111 ? 4.303 -9.432 2.999 1.00 97.81 111 ALA A CA 1
ATOM 880 C C . ALA A 1 111 ? 4.650 -9.738 4.468 1.00 97.81 111 ALA A C 1
ATOM 882 O O . ALA A 1 111 ? 5.120 -10.828 4.784 1.00 97.81 111 ALA A O 1
ATOM 883 N N . ALA A 1 112 ? 4.386 -8.804 5.387 1.00 97.88 112 ALA A N 1
ATOM 884 C CA . ALA A 1 112 ? 4.502 -9.035 6.829 1.00 97.88 112 ALA A CA 1
ATOM 885 C C . ALA A 1 112 ? 3.259 -9.716 7.437 1.00 97.88 112 ALA A C 1
ATOM 887 O O . ALA A 1 112 ? 3.267 -10.059 8.618 1.00 97.88 112 ALA A O 1
ATOM 888 N N . ASN A 1 113 ? 2.184 -9.874 6.653 1.00 97.44 113 ASN A N 1
ATOM 889 C CA . ASN A 1 113 ? 0.851 -10.299 7.082 1.00 97.44 113 ASN A CA 1
ATOM 890 C C . ASN A 1 113 ? 0.345 -9.529 8.322 1.00 97.44 113 ASN A C 1
ATOM 892 O O . ASN A 1 113 ? -0.220 -10.112 9.249 1.00 97.44 113 ASN A O 1
ATOM 896 N N . ASN A 1 114 ? 0.594 -8.216 8.350 1.00 96.88 114 ASN A N 1
ATOM 897 C CA . ASN A 1 114 ? 0.356 -7.356 9.503 1.00 96.88 114 ASN A CA 1
ATOM 898 C C . ASN A 1 114 ? -0.157 -5.960 9.076 1.00 96.88 114 ASN A C 1
ATOM 900 O O . ASN A 1 114 ? 0.633 -5.174 8.548 1.00 96.88 114 ASN A O 1
ATOM 904 N N . PRO A 1 115 ? -1.437 -5.617 9.324 1.00 97.94 115 PRO A N 1
ATOM 905 C CA . PRO A 1 115 ? -2.469 -6.480 9.900 1.00 97.94 115 PRO A CA 1
ATOM 906 C C . PRO A 1 115 ? -2.993 -7.514 8.872 1.00 97.94 115 PRO A C 1
ATOM 908 O O . PRO A 1 115 ? -3.059 -7.210 7.675 1.00 97.94 115 PRO A O 1
ATOM 911 N N . PRO A 1 116 ? -3.397 -8.730 9.296 1.00 98.06 116 PRO A N 1
ATOM 912 C CA . PRO A 1 116 ? -3.914 -9.777 8.397 1.00 98.06 116 PRO A CA 1
ATOM 913 C C . PRO A 1 116 ? -5.213 -9.370 7.672 1.00 98.06 116 PRO A C 1
ATOM 915 O O . PRO A 1 116 ? -5.560 -9.914 6.617 1.00 98.06 116 PRO A O 1
ATOM 918 N N . GLU A 1 117 ? -5.915 -8.366 8.195 1.00 98.50 117 GLU A N 1
ATOM 919 C CA . GLU A 1 117 ? -7.036 -7.685 7.554 1.00 98.50 117 GLU A CA 1
ATOM 920 C C . GLU A 1 117 ? -6.699 -7.161 6.151 1.00 98.50 117 GLU A C 1
ATOM 922 O O . GLU A 1 117 ? -7.578 -7.172 5.297 1.00 98.50 117 GLU A O 1
ATOM 927 N N . VAL A 1 118 ? -5.455 -6.754 5.869 1.00 98.56 118 VAL A N 1
ATOM 928 C CA . VAL A 1 118 ? -5.058 -6.229 4.545 1.00 98.56 118 VAL A CA 1
ATOM 929 C C . VAL A 1 118 ? -5.171 -7.316 3.478 1.00 98.56 118 VAL A C 1
ATOM 931 O O . VAL A 1 118 ? -5.785 -7.107 2.432 1.00 98.56 118 VAL A O 1
ATOM 934 N N . ARG A 1 119 ? -4.660 -8.519 3.772 1.00 98.19 119 ARG A N 1
ATOM 935 C CA . ARG A 1 119 ? -4.783 -9.690 2.889 1.00 98.19 119 ARG A CA 1
ATOM 936 C C . ARG A 1 119 ? -6.251 -10.083 2.695 1.00 98.19 119 ARG A C 1
ATOM 938 O O . ARG A 1 119 ? -6.666 -10.404 1.582 1.00 98.19 119 ARG A O 1
ATOM 945 N N . SER A 1 120 ? -7.045 -9.994 3.762 1.00 98.31 120 SER A N 1
ATOM 946 C CA . SER A 1 120 ? -8.485 -10.287 3.739 1.00 98.31 120 SER A CA 1
ATOM 947 C C . SER A 1 120 ? -9.280 -9.271 2.903 1.00 98.31 120 SER A C 1
ATOM 949 O O . SER A 1 120 ? -10.152 -9.664 2.127 1.00 98.31 120 SER A O 1
ATOM 951 N N . ALA A 1 121 ? -8.945 -7.982 3.006 1.00 98.38 121 ALA A N 1
ATOM 952 C CA . ALA A 1 121 ? -9.561 -6.895 2.251 1.00 98.38 121 ALA A CA 1
ATOM 953 C C . ALA A 1 121 ? -9.225 -6.978 0.754 1.00 98.38 121 ALA A C 1
ATOM 955 O O . ALA A 1 121 ? -10.131 -6.875 -0.073 1.00 98.38 121 ALA A O 1
ATOM 956 N N . ILE A 1 122 ? -7.968 -7.263 0.381 1.00 98.19 122 ILE A N 1
ATOM 957 C CA . ILE A 1 122 ? -7.615 -7.518 -1.027 1.00 98.19 122 ILE A CA 1
ATOM 958 C C . ILE A 1 122 ? -8.401 -8.714 -1.574 1.00 98.19 122 ILE A C 1
ATOM 960 O O . ILE A 1 122 ? -9.018 -8.599 -2.633 1.00 98.19 122 ILE A O 1
ATOM 964 N N . ALA A 1 123 ? -8.465 -9.827 -0.837 1.00 97.94 123 ALA A N 1
ATOM 965 C CA . ALA A 1 123 ? -9.236 -10.994 -1.259 1.00 97.94 123 ALA A CA 1
ATOM 966 C C . ALA A 1 123 ? -10.743 -10.697 -1.411 1.00 97.94 123 ALA A C 1
ATOM 968 O O . ALA A 1 123 ? -11.393 -11.282 -2.276 1.00 97.94 123 ALA A O 1
ATOM 969 N N . GLN A 1 124 ? -11.316 -9.792 -0.606 1.00 98.00 124 GLN A N 1
ATOM 970 C CA . GLN A 1 124 ? -12.694 -9.313 -0.784 1.00 98.00 124 GLN A CA 1
ATOM 971 C C . GLN A 1 124 ? -12.850 -8.479 -2.056 1.00 98.00 124 GLN A C 1
ATOM 973 O O . GLN A 1 124 ? -13.706 -8.790 -2.879 1.00 98.00 124 GLN A O 1
ATOM 978 N N . LEU A 1 125 ? -12.003 -7.470 -2.259 1.00 97.88 125 LEU A N 1
ATOM 979 C CA . LEU A 1 125 ? -12.086 -6.583 -3.422 1.00 97.88 125 LEU A CA 1
ATOM 980 C C . LEU A 1 125 ? -11.856 -7.336 -4.742 1.00 97.88 125 LEU A C 1
ATOM 982 O O . LEU A 1 125 ? -12.537 -7.068 -5.731 1.00 97.88 125 LEU A O 1
ATOM 986 N N . GLN A 1 126 ? -10.964 -8.330 -4.754 1.00 97.38 126 GLN A N 1
ATOM 987 C CA . GLN A 1 126 ? -10.778 -9.212 -5.909 1.00 97.38 126 GLN A CA 1
ATOM 988 C C . GLN A 1 126 ? -12.002 -10.101 -6.174 1.00 97.38 126 GLN A C 1
ATOM 990 O O . GLN A 1 126 ? -12.390 -10.256 -7.331 1.00 97.38 126 GLN A O 1
ATOM 995 N N . ARG A 1 127 ? -12.665 -10.628 -5.132 1.00 97.69 127 ARG A N 1
ATOM 996 C CA . ARG A 1 127 ? -13.943 -11.356 -5.277 1.00 97.69 127 ARG A CA 1
ATOM 997 C C . ARG A 1 127 ? -15.078 -10.464 -5.788 1.00 97.69 127 ARG A C 1
ATOM 999 O O . ARG A 1 127 ? -15.918 -10.944 -6.540 1.00 97.69 127 ARG A O 1
ATOM 1006 N N . ASP A 1 128 ? -15.055 -9.171 -5.472 1.00 96.25 128 ASP A N 1
ATOM 1007 C CA . ASP A 1 128 ? -15.972 -8.169 -6.037 1.00 96.25 128 ASP A CA 1
ATOM 1008 C C . ASP A 1 128 ? -15.604 -7.766 -7.494 1.00 96.25 128 ASP A C 1
ATOM 1010 O O . ASP A 1 128 ? -16.255 -6.913 -8.113 1.00 96.25 128 ASP A O 1
ATOM 1014 N N . GLY A 1 129 ? -14.545 -8.352 -8.065 1.00 96.19 129 GLY A N 1
ATOM 1015 C CA . GLY A 1 129 ? -14.079 -8.094 -9.427 1.00 96.19 129 GLY A CA 1
ATOM 1016 C C . GLY A 1 129 ? -13.277 -6.799 -9.576 1.00 96.19 129 GLY A C 1
ATOM 1017 O O . GLY A 1 129 ? -13.466 -6.079 -10.557 1.00 96.19 129 GLY A O 1
ATOM 1018 N N . MET A 1 130 ? -12.441 -6.447 -8.595 1.00 96.81 130 MET A N 1
ATOM 1019 C CA . MET A 1 130 ? -11.379 -5.442 -8.748 1.00 96.81 130 MET A CA 1
ATOM 1020 C C . MET A 1 130 ? -10.030 -6.113 -9.038 1.00 96.81 130 MET A C 1
ATOM 1022 O O . MET A 1 130 ? -9.767 -7.229 -8.591 1.00 96.81 130 MET A O 1
ATOM 1026 N N . SER A 1 131 ? -9.144 -5.420 -9.755 1.00 96.75 131 SER A N 1
ATOM 1027 C CA . SER A 1 131 ? -7.742 -5.834 -9.853 1.00 96.75 131 SER A CA 1
ATOM 1028 C C . SER A 1 131 ? -7.049 -5.698 -8.492 1.00 96.75 131 SER A C 1
ATOM 1030 O O . SER A 1 131 ? -7.439 -4.872 -7.661 1.00 96.75 131 SER A O 1
ATOM 1032 N N . ARG A 1 132 ? -5.979 -6.471 -8.269 1.00 97.81 132 ARG A N 1
ATOM 1033 C CA . ARG A 1 132 ? -5.128 -6.320 -7.076 1.00 97.81 132 ARG A CA 1
ATOM 1034 C C . ARG A 1 132 ? -4.531 -4.908 -6.994 1.00 97.81 132 ARG A C 1
ATOM 1036 O O . ARG A 1 132 ? -4.457 -4.351 -5.905 1.00 97.81 132 ARG A O 1
ATOM 1043 N N . HIS A 1 133 ? -4.221 -4.298 -8.142 1.00 97.00 133 HIS A N 1
ATOM 1044 C CA . HIS A 1 133 ? -3.767 -2.912 -8.236 1.00 97.00 133 HIS A CA 1
ATOM 1045 C C . HIS A 1 133 ? -4.801 -1.917 -7.675 1.00 97.00 133 HIS A C 1
ATOM 1047 O O . HIS A 1 133 ? -4.495 -1.171 -6.749 1.00 97.00 133 HIS A O 1
ATOM 1053 N N . HIS A 1 134 ? -6.057 -1.976 -8.136 1.00 95.56 134 HIS A N 1
ATOM 1054 C CA . HIS A 1 134 ? -7.122 -1.127 -7.589 1.00 95.56 134 HIS A CA 1
ATOM 1055 C C . HIS A 1 134 ? -7.433 -1.441 -6.116 1.00 95.56 134 HIS A C 1
ATOM 1057 O O . HIS A 1 134 ? -7.821 -0.545 -5.368 1.00 95.56 134 HIS A O 1
ATOM 1063 N N . ALA A 1 135 ? -7.261 -2.694 -5.681 1.00 98.00 135 ALA A N 1
ATOM 1064 C CA . ALA A 1 135 ? -7.410 -3.064 -4.276 1.00 98.00 135 ALA A CA 1
ATOM 1065 C C . ALA A 1 135 ? -6.317 -2.440 -3.387 1.00 98.00 135 ALA A C 1
ATOM 1067 O O . ALA A 1 135 ? -6.618 -2.015 -2.272 1.00 98.00 135 ALA A O 1
ATOM 1068 N N . ILE A 1 136 ? -5.083 -2.316 -3.891 1.00 98.12 136 ILE A N 1
ATOM 1069 C CA . ILE A 1 136 ? -4.009 -1.579 -3.214 1.00 98.12 136 ILE A CA 1
ATOM 1070 C C . ILE A 1 136 ? -4.371 -0.101 -3.090 1.00 98.12 136 ILE A C 1
ATOM 1072 O O . ILE A 1 136 ? -4.372 0.388 -1.965 1.00 98.12 136 ILE A O 1
ATOM 1076 N N . HIS A 1 137 ? -4.776 0.584 -4.169 1.00 96.19 137 HIS A N 1
ATOM 1077 C CA . HIS A 1 137 ? -5.190 1.995 -4.075 1.00 96.19 137 HIS A CA 1
ATOM 1078 C C . HIS A 1 137 ? -6.296 2.208 -3.028 1.00 96.19 137 HIS A C 1
ATOM 1080 O O . HIS A 1 137 ? -6.214 3.135 -2.220 1.00 96.19 137 HIS A O 1
ATOM 1086 N N . ALA A 1 138 ? -7.299 1.321 -2.990 1.00 97.06 138 ALA A N 1
ATOM 1087 C CA . ALA A 1 138 ? -8.390 1.397 -2.021 1.00 97.06 138 ALA A CA 1
ATOM 1088 C C . ALA A 1 138 ? -7.897 1.324 -0.564 1.00 97.06 138 ALA A C 1
ATOM 1090 O O . ALA A 1 138 ? -8.358 2.084 0.289 1.00 97.06 138 ALA A O 1
ATOM 1091 N N . ILE A 1 139 ? -6.928 0.450 -0.279 1.00 98.31 139 ILE A N 1
ATOM 1092 C CA . ILE A 1 139 ? -6.320 0.324 1.052 1.00 98.31 139 ILE A CA 1
ATOM 1093 C C . ILE A 1 139 ? -5.377 1.503 1.341 1.00 98.31 139 ILE A C 1
ATOM 1095 O O . ILE A 1 139 ? -5.434 2.070 2.433 1.00 98.31 139 ILE A O 1
ATOM 1099 N N . SER A 1 140 ? -4.572 1.936 0.368 1.00 97.12 140 SER A N 1
ATOM 1100 C CA . SER A 1 140 ? -3.688 3.103 0.474 1.00 97.12 140 SER A CA 1
ATOM 1101 C C . SER A 1 140 ? -4.453 4.379 0.847 1.00 97.12 140 SER A C 1
ATOM 1103 O O . SER A 1 140 ? -3.987 5.135 1.700 1.00 97.12 140 SER A O 1
ATOM 1105 N N . VAL A 1 141 ? -5.651 4.599 0.286 1.00 95.06 141 VAL A N 1
ATOM 1106 C CA . VAL A 1 141 ? -6.526 5.729 0.652 1.00 95.06 141 VAL A CA 1
ATOM 1107 C C . VAL A 1 141 ? -6.980 5.649 2.112 1.00 95.06 141 VAL A C 1
ATOM 1109 O O . VAL A 1 141 ? -6.951 6.666 2.807 1.00 95.06 141 VAL A O 1
ATOM 1112 N N . ILE A 1 142 ? -7.339 4.460 2.613 1.00 96.50 142 ILE A N 1
ATOM 1113 C CA . ILE A 1 142 ? -7.695 4.274 4.029 1.00 96.50 142 ILE A CA 1
ATOM 1114 C C . ILE A 1 142 ? -6.490 4.574 4.924 1.00 96.50 142 ILE A C 1
ATOM 1116 O O . ILE A 1 142 ? -6.609 5.380 5.846 1.00 96.50 142 ILE A O 1
ATOM 1120 N N . VAL A 1 143 ? -5.318 3.994 4.646 1.00 96.50 143 VAL A N 1
ATOM 1121 C CA . VAL A 1 143 ? -4.108 4.239 5.452 1.00 96.50 143 VAL A CA 1
ATOM 1122 C C . VAL A 1 143 ? -3.759 5.729 5.473 1.00 96.50 143 VAL A C 1
ATOM 1124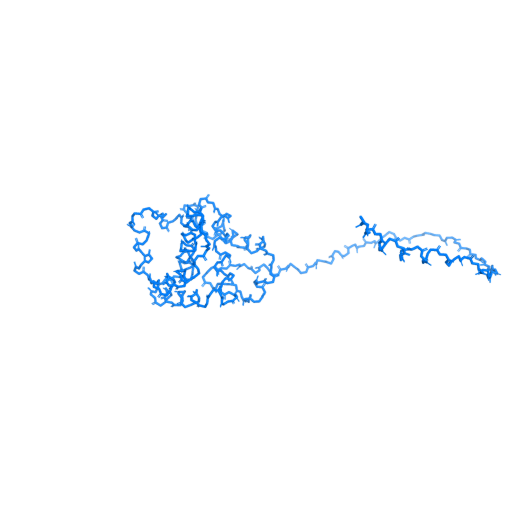 O O . VAL A 1 143 ? -3.528 6.295 6.542 1.00 96.50 143 VAL A O 1
ATOM 1127 N N . ALA A 1 144 ? -3.796 6.395 4.316 1.00 95.00 144 ALA A N 1
ATOM 1128 C CA . ALA A 1 144 ? -3.550 7.829 4.210 1.00 95.00 144 ALA A CA 1
ATOM 1129 C C . ALA A 1 144 ? -4.576 8.665 4.999 1.00 95.00 144 ALA A C 1
ATOM 1131 O O . ALA A 1 144 ? -4.198 9.654 5.627 1.00 95.00 144 ALA A O 1
ATOM 1132 N N . ALA A 1 145 ? -5.855 8.271 5.016 1.00 94.81 145 ALA A N 1
ATOM 1133 C CA . ALA A 1 145 ? -6.886 8.930 5.815 1.00 94.81 145 ALA A CA 1
ATOM 1134 C C . ALA A 1 145 ? -6.650 8.759 7.328 1.00 94.81 145 ALA A C 1
ATOM 1136 O O . ALA A 1 145 ? -6.731 9.742 8.065 1.00 94.81 145 ALA A O 1
ATOM 1137 N N . HIS A 1 146 ? -6.287 7.558 7.791 1.00 96.06 146 HIS A N 1
ATOM 1138 C CA . HIS A 1 146 ? -5.972 7.302 9.204 1.00 96.06 146 HIS A CA 1
ATOM 1139 C C . HIS A 1 146 ? -4.704 8.046 9.663 1.00 96.06 146 HIS A C 1
ATOM 1141 O O . HIS A 1 146 ? -4.712 8.673 10.723 1.00 96.06 146 HIS A O 1
ATOM 1147 N N . LEU A 1 147 ? -3.644 8.066 8.845 1.00 94.81 147 LEU A N 1
ATOM 1148 C CA . LEU A 1 147 ? -2.428 8.850 9.114 1.00 94.81 147 LEU A CA 1
ATOM 1149 C C . LEU A 1 147 ? -2.713 10.359 9.164 1.00 94.81 147 LEU A C 1
ATOM 1151 O O . LEU A 1 147 ? -2.234 11.057 10.061 1.00 94.81 147 LEU A O 1
ATOM 1155 N N . ARG A 1 148 ? -3.517 10.871 8.222 1.00 95.44 148 ARG A N 1
ATOM 1156 C CA . ARG A 1 148 ? -3.936 12.280 8.186 1.00 95.44 148 ARG A CA 1
ATOM 1157 C C . ARG A 1 148 ? -4.734 12.650 9.433 1.00 95.44 148 ARG A C 1
ATOM 1159 O O . ARG A 1 148 ? -4.441 13.678 10.036 1.00 95.44 148 ARG A O 1
ATOM 1166 N N . ARG A 1 149 ? -5.684 11.800 9.834 1.00 95.19 149 ARG A N 1
ATOM 1167 C CA . ARG A 1 149 ? -6.513 11.986 11.028 1.00 95.19 149 ARG A CA 1
ATOM 1168 C C . ARG A 1 149 ? -5.664 12.063 12.296 1.00 95.19 149 ARG A C 1
ATOM 1170 O O . ARG A 1 149 ? -5.747 13.062 12.999 1.00 95.19 149 ARG A O 1
ATOM 1177 N N . ALA A 1 150 ? -4.790 11.080 12.528 1.00 96.06 150 ALA A N 1
ATOM 1178 C CA . ALA A 1 150 ? -3.896 11.068 13.689 1.00 96.06 150 ALA A CA 1
ATOM 1179 C C . ALA A 1 150 ? -3.018 12.335 13.757 1.00 96.06 150 ALA A C 1
ATOM 1181 O O . ALA A 1 150 ? -2.879 12.959 14.808 1.00 96.06 150 ALA A O 1
ATOM 1182 N N . ARG A 1 151 ? -2.496 12.789 12.607 1.00 96.62 151 ARG A N 1
ATOM 1183 C CA . ARG A 1 151 ? -1.737 14.046 12.506 1.00 96.62 151 ARG A CA 1
ATOM 1184 C C . ARG A 1 151 ? -2.585 15.292 12.799 1.00 96.62 151 ARG A C 1
ATOM 1186 O O . ARG A 1 151 ? -2.080 16.217 13.426 1.00 96.62 151 ARG A O 1
ATOM 1193 N N . GLN A 1 152 ? -3.828 15.350 12.321 1.00 96.25 152 GLN A N 1
ATOM 1194 C CA . GLN A 1 152 ? -4.734 16.493 12.512 1.00 96.25 152 GLN A CA 1
ATOM 1195 C C . GLN A 1 152 ? -5.246 16.600 13.954 1.00 96.25 152 GLN A C 1
ATOM 1197 O O . GLN A 1 152 ? -5.328 17.698 14.494 1.00 96.25 152 GLN A O 1
ATOM 1202 N N . GLU A 1 153 ? -5.552 15.465 14.579 1.00 95.69 153 GLU A N 1
ATOM 1203 C CA . GLU A 1 153 ? -6.005 15.370 15.972 1.00 95.69 153 GLU A CA 1
ATOM 1204 C C . GLU A 1 153 ? -4.842 15.424 16.985 1.00 95.69 153 GLU A C 1
ATOM 1206 O O . GLU A 1 153 ? -5.082 15.470 18.190 1.00 95.69 153 GLU A O 1
ATOM 1211 N N . ASN A 1 154 ? -3.586 15.414 16.510 1.00 95.69 154 ASN A N 1
ATOM 1212 C CA . ASN A 1 154 ? -2.370 15.253 17.318 1.00 95.69 154 ASN A CA 1
ATOM 1213 C C . ASN A 1 154 ? -2.463 14.039 18.271 1.00 95.69 154 ASN A C 1
ATOM 1215 O O . ASN A 1 154 ? -2.113 14.111 19.452 1.00 95.69 154 ASN A O 1
ATOM 1219 N N . SER A 1 155 ? -2.986 12.932 17.742 1.00 94.31 155 SER A N 1
ATOM 1220 C CA . SER A 1 155 ? -3.298 11.694 18.454 1.00 94.31 155 SER A CA 1
ATOM 1221 C C . SER A 1 155 ? -2.411 10.532 17.985 1.00 94.31 155 SER A C 1
ATOM 1223 O O . SER A 1 155 ? -1.712 10.608 16.971 1.00 94.31 155 SER A O 1
ATOM 1225 N N . ASN A 1 156 ? -2.405 9.436 18.748 1.00 95.88 156 ASN A N 1
ATOM 1226 C CA . ASN A 1 156 ? -1.734 8.203 18.332 1.00 95.88 156 ASN A CA 1
ATOM 1227 C C . ASN A 1 156 ? -2.473 7.558 17.148 1.00 95.88 156 ASN A C 1
ATOM 1229 O O . ASN A 1 156 ? -3.686 7.700 17.011 1.00 95.88 156 ASN A O 1
ATOM 1233 N N . TYR A 1 157 ? -1.755 6.791 16.323 1.00 94.19 157 TYR A N 1
ATOM 1234 C CA . TYR A 1 157 ? -2.373 6.030 15.236 1.00 94.19 157 TYR A CA 1
ATOM 1235 C C . TYR A 1 157 ? -3.329 4.960 15.785 1.00 94.19 157 TYR A C 1
ATOM 1237 O O . TYR A 1 157 ? -2.895 3.993 16.415 1.00 94.19 157 TYR A O 1
ATOM 1245 N N . ASP A 1 158 ? -4.624 5.123 15.516 1.00 96.75 158 ASP A N 1
ATOM 1246 C CA . ASP A 1 158 ? -5.666 4.173 15.903 1.00 96.75 158 ASP A CA 1
ATOM 1247 C C . ASP A 1 158 ? -5.651 2.944 14.975 1.00 96.75 158 ASP A C 1
ATOM 1249 O O . ASP A 1 158 ? -6.166 2.959 13.848 1.00 96.75 158 ASP A O 1
ATOM 1253 N N . ASN A 1 159 ? -5.001 1.879 15.452 1.00 95.94 159 ASN A N 1
ATOM 1254 C CA . ASN A 1 159 ? -4.867 0.622 14.724 1.00 95.94 159 ASN A CA 1
ATOM 1255 C C . ASN A 1 159 ? -6.179 -0.179 14.691 1.00 95.94 159 ASN A C 1
ATOM 1257 O O . ASN A 1 159 ? -6.468 -0.813 13.677 1.00 95.94 159 ASN A O 1
ATOM 1261 N N . ASP A 1 160 ? -6.994 -0.110 15.746 1.00 97.69 160 ASP A N 1
ATOM 1262 C CA . ASP A 1 160 ? -8.257 -0.848 15.833 1.00 97.69 160 ASP A CA 1
ATOM 1263 C C . ASP A 1 160 ? -9.288 -0.264 14.861 1.00 97.69 160 ASP A C 1
ATOM 1265 O O . ASP A 1 160 ? -9.929 -1.008 14.110 1.00 97.69 160 ASP A O 1
ATOM 1269 N N . ALA A 1 161 ? -9.377 1.068 14.773 1.00 97.19 161 ALA A N 1
ATOM 1270 C CA . ALA A 1 161 ? -10.180 1.731 13.752 1.00 97.19 161 ALA A CA 1
ATOM 1271 C C . ALA A 1 161 ? -9.676 1.415 12.334 1.00 97.19 161 ALA A C 1
ATOM 1273 O O . ALA A 1 161 ? -10.492 1.245 11.426 1.00 97.19 161 ALA A O 1
ATOM 1274 N N . TYR A 1 162 ? -8.356 1.305 12.122 1.00 98.06 162 TYR A N 1
ATOM 1275 C CA . TYR A 1 162 ? -7.801 0.905 10.822 1.00 98.06 162 TYR A CA 1
ATOM 1276 C C . TYR A 1 162 ? -8.209 -0.529 10.448 1.00 98.06 162 TYR A C 1
ATOM 1278 O O . TYR A 1 162 ? -8.751 -0.752 9.364 1.00 98.06 162 TYR A O 1
ATOM 1286 N N . GLN A 1 163 ? -8.044 -1.494 11.359 1.00 98.38 163 GLN A N 1
ATOM 1287 C CA . GLN A 1 163 ? -8.513 -2.870 11.159 1.00 98.38 163 GLN A CA 1
ATOM 1288 C C . GLN A 1 163 ? -10.025 -2.920 10.889 1.00 98.38 163 GLN A C 1
ATOM 1290 O O . GLN A 1 163 ? -10.472 -3.640 9.996 1.00 98.38 163 GLN A O 1
ATOM 1295 N N . GLN A 1 164 ? -10.831 -2.141 11.617 1.00 98.06 164 GLN A N 1
ATOM 1296 C CA . GLN A 1 164 ? -12.278 -2.077 11.404 1.00 98.06 164 GLN A CA 1
ATOM 1297 C C . GLN A 1 164 ? -12.635 -1.495 10.024 1.00 98.06 164 GLN A C 1
ATOM 1299 O O . GLN A 1 164 ? -13.537 -2.012 9.358 1.00 98.06 164 GLN A O 1
ATOM 1304 N N . ALA A 1 165 ? -11.913 -0.468 9.564 1.00 97.25 165 ALA A N 1
ATOM 1305 C CA . ALA A 1 165 ? -12.081 0.098 8.228 1.00 97.25 165 ALA A CA 1
ATOM 1306 C C . ALA A 1 165 ? -11.765 -0.931 7.128 1.00 97.25 165 ALA A C 1
ATOM 1308 O O . ALA A 1 165 ? -12.551 -1.062 6.190 1.00 97.25 165 ALA A O 1
ATOM 1309 N N . LEU A 1 166 ? -10.687 -1.713 7.283 1.00 98.31 166 LEU A N 1
ATOM 1310 C CA . LEU A 1 166 ? -10.330 -2.810 6.373 1.00 98.31 166 LEU A CA 1
ATOM 1311 C C . LEU A 1 166 ? -11.381 -3.929 6.349 1.00 98.31 166 LEU A C 1
ATOM 1313 O O . LEU A 1 166 ? -11.801 -4.349 5.273 1.00 98.31 166 LEU A O 1
ATOM 1317 N N . ARG A 1 167 ? -11.846 -4.399 7.517 1.00 97.88 167 ARG A N 1
ATOM 1318 C CA . ARG A 1 167 ? -12.893 -5.441 7.616 1.00 97.88 167 ARG A CA 1
ATOM 1319 C C . ARG A 1 167 ? -14.207 -5.004 6.961 1.00 97.88 167 ARG A C 1
ATOM 1321 O O . ARG A 1 167 ? -14.948 -5.838 6.454 1.00 97.88 167 ARG A O 1
ATOM 1328 N N . GLY A 1 168 ? -14.494 -3.702 6.976 1.00 95.94 168 GLY A N 1
ATOM 1329 C CA . GLY A 1 168 ? -15.661 -3.102 6.336 1.00 95.94 168 GLY A CA 1
ATOM 1330 C C . GLY A 1 168 ? -15.438 -2.619 4.898 1.00 95.94 168 GLY A C 1
ATOM 1331 O O . GLY A 1 168 ? -16.290 -1.873 4.407 1.00 95.94 168 GLY A O 1
ATOM 1332 N N . LEU A 1 169 ? -14.319 -2.958 4.249 1.00 96.81 169 LEU A N 1
ATOM 1333 C CA . LEU A 1 169 ? -14.002 -2.544 2.881 1.00 96.81 169 LEU A CA 1
ATOM 1334 C C . LEU A 1 169 ? -14.532 -3.555 1.853 1.00 96.81 169 LEU A C 1
ATOM 1336 O O . LEU A 1 169 ? -14.257 -4.749 1.918 1.00 96.81 169 LEU A O 1
ATOM 1340 N N . ASN A 1 170 ? -15.273 -3.047 0.872 1.00 95.81 170 ASN A N 1
ATOM 1341 C CA . ASN A 1 170 ? -15.745 -3.776 -0.303 1.00 95.81 170 ASN A CA 1
ATOM 1342 C C . ASN A 1 170 ? -15.809 -2.814 -1.502 1.00 95.81 170 ASN A C 1
ATOM 1344 O O . ASN A 1 170 ? -15.645 -1.598 -1.341 1.00 95.81 170 ASN A O 1
ATOM 1348 N N . LYS A 1 171 ? -16.064 -3.336 -2.704 1.00 94.44 171 LYS A N 1
ATOM 1349 C CA . LYS A 1 171 ? -16.086 -2.534 -3.937 1.00 94.44 171 LYS A CA 1
ATOM 1350 C C . LYS A 1 171 ? -17.123 -1.416 -3.906 1.00 94.44 171 LYS A C 1
ATOM 1352 O O . LYS A 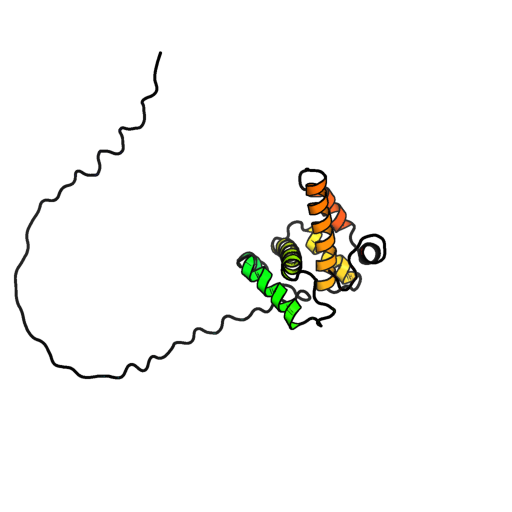1 171 ? -16.826 -0.322 -4.366 1.00 94.44 171 LYS A O 1
ATOM 1357 N N . GLN A 1 172 ? -18.310 -1.647 -3.344 1.00 93.50 172 GLN A N 1
ATOM 1358 C CA . GLN A 1 172 ? -19.344 -0.610 -3.241 1.00 93.50 172 GLN A CA 1
ATOM 1359 C C . GLN A 1 172 ? -18.876 0.562 -2.366 1.00 93.50 172 GLN A C 1
ATOM 1361 O O . GLN A 1 172 ? -19.048 1.719 -2.743 1.00 93.50 172 GLN A O 1
ATOM 1366 N N . ARG A 1 173 ? -18.240 0.272 -1.224 1.00 90.81 173 ARG A N 1
ATOM 1367 C CA . ARG A 1 173 ? -17.686 1.289 -0.324 1.00 90.81 173 ARG A CA 1
ATOM 1368 C C . ARG A 1 173 ? -16.509 2.029 -0.954 1.00 90.81 173 ARG A C 1
ATOM 1370 O O . ARG A 1 173 ? -16.423 3.242 -0.802 1.00 90.81 173 ARG A O 1
ATOM 1377 N N . TRP A 1 174 ? -15.640 1.329 -1.684 1.00 91.62 174 TRP A N 1
ATOM 1378 C CA . TRP A 1 174 ? -14.569 1.963 -2.456 1.00 91.62 174 TRP A CA 1
ATOM 1379 C C . TRP A 1 174 ? -15.121 2.905 -3.533 1.00 91.62 174 TRP A C 1
ATOM 1381 O O . TRP A 1 174 ? -14.729 4.067 -3.584 1.00 91.62 174 TRP A O 1
ATOM 1391 N N . LEU A 1 175 ? -16.085 2.441 -4.336 1.00 90.12 175 LEU A N 1
ATOM 1392 C CA . LEU A 1 175 ? -16.735 3.267 -5.355 1.00 90.12 175 LEU A CA 1
ATOM 1393 C C . LEU A 1 175 ? -17.406 4.502 -4.738 1.00 90.12 175 LEU A C 1
ATOM 1395 O O . LEU A 1 175 ? -17.274 5.587 -5.293 1.00 90.12 175 LEU A O 1
ATOM 1399 N N . ALA A 1 176 ? -18.058 4.376 -3.578 1.00 88.25 176 ALA A N 1
ATOM 1400 C CA . ALA A 1 176 ? -18.628 5.520 -2.867 1.00 88.25 176 ALA A CA 1
ATOM 1401 C C . ALA A 1 176 ? -17.564 6.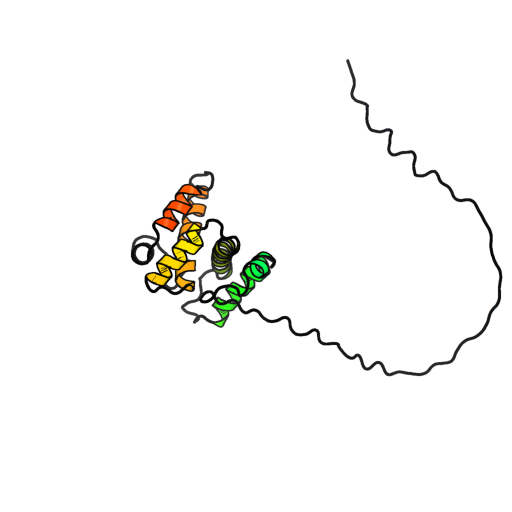564 -2.470 1.00 88.25 176 ALA A C 1
ATOM 1403 O O . ALA A 1 176 ? -17.790 7.752 -2.683 1.00 88.25 176 ALA A O 1
ATOM 1404 N N . LEU A 1 177 ? -16.396 6.132 -1.971 1.00 83.50 177 LEU A N 1
ATOM 1405 C CA . LEU A 1 177 ? -15.293 7.023 -1.573 1.00 83.50 177 LEU A CA 1
ATOM 1406 C C . LEU A 1 177 ? -14.693 7.827 -2.740 1.00 83.50 177 LEU A C 1
ATOM 1408 O O . LEU A 1 177 ? -14.222 8.938 -2.520 1.00 83.50 177 LEU A O 1
ATOM 1412 N N . ILE A 1 178 ? -14.701 7.284 -3.962 1.00 82.62 178 ILE A N 1
ATOM 1413 C CA . ILE A 1 178 ? -14.170 7.971 -5.158 1.00 82.62 178 ILE A CA 1
ATOM 1414 C C . ILE A 1 178 ? -15.247 8.672 -6.002 1.00 82.62 178 ILE A C 1
ATOM 1416 O O . ILE A 1 178 ? -14.907 9.415 -6.918 1.00 82.62 178 ILE A O 1
ATOM 1420 N N . SER A 1 179 ? -16.536 8.440 -5.722 1.00 73.88 179 SER A N 1
ATOM 1421 C CA . SER A 1 179 ? -17.653 8.994 -6.511 1.00 73.88 179 SER A CA 1
ATOM 1422 C C . SER A 1 179 ? -18.364 10.182 -5.851 1.00 73.88 179 SER A C 1
ATOM 1424 O O . SER A 1 179 ? -19.221 10.788 -6.492 1.00 73.88 179 SER A O 1
ATOM 1426 N N . GLY A 1 180 ? -18.061 10.529 -4.594 1.00 50.56 180 GLY A N 1
ATOM 1427 C CA . GLY A 1 180 ? -18.732 11.642 -3.915 1.00 50.56 180 GLY A CA 1
ATOM 1428 C C . GLY A 1 180 ? -18.003 12.191 -2.687 1.00 50.56 180 GLY A C 1
ATOM 1429 O O . GLY A 1 180 ? -17.677 11.439 -1.777 1.00 50.56 180 GLY A O 1
ATOM 1430 N N . ALA A 1 181 ? -17.852 13.522 -2.664 1.00 41.69 181 ALA A N 1
ATOM 1431 C CA . ALA A 1 181 ? -17.273 14.358 -1.601 1.00 41.69 181 ALA A CA 1
ATOM 1432 C C . ALA A 1 181 ? -15.787 14.086 -1.257 1.00 41.69 181 ALA A C 1
ATOM 1434 O O . ALA A 1 181 ? -15.446 13.188 -0.494 1.00 41.69 181 ALA A O 1
ATOM 1435 N N . ASP A 1 182 ? -14.910 14.946 -1.788 1.00 41.19 182 ASP A N 1
ATOM 1436 C CA . ASP A 1 182 ? -13.495 15.136 -1.409 1.00 41.19 182 ASP A CA 1
ATOM 1437 C C . ASP A 1 182 ? -12.505 13.969 -1.643 1.00 41.19 182 ASP A C 1
ATOM 1439 O O . ASP A 1 182 ? -11.348 14.034 -1.214 1.00 41.19 182 ASP A O 1
ATOM 1443 N N . GLY A 1 183 ? -12.905 12.924 -2.373 1.00 39.72 183 GLY A N 1
ATOM 1444 C CA . GLY A 1 183 ? -11.999 11.880 -2.871 1.00 39.72 183 GLY A CA 1
ATOM 1445 C C . GLY A 1 183 ? -11.221 12.306 -4.134 1.00 39.72 183 GLY A C 1
ATOM 1446 O O . GLY A 1 183 ? -11.788 12.989 -4.990 1.00 39.72 183 GLY A O 1
ATOM 1447 N N . PRO A 1 184 ? -9.940 11.910 -4.301 1.00 39.75 184 PRO A N 1
ATOM 1448 C CA . PRO A 1 184 ? -9.225 12.104 -5.561 1.00 39.75 184 PRO A CA 1
ATOM 1449 C C . PRO A 1 184 ? -9.889 11.308 -6.696 1.00 39.75 184 PRO A C 1
ATOM 1451 O O . PRO A 1 184 ? -10.419 10.216 -6.488 1.00 39.75 184 PRO A O 1
ATOM 1454 N N . SER A 1 185 ? -9.837 11.876 -7.902 1.00 39.12 185 SER A N 1
ATOM 1455 C CA . SER A 1 185 ? -10.418 11.308 -9.126 1.00 39.12 185 SER A CA 1
ATOM 1456 C C . SER A 1 185 ? -9.945 9.860 -9.375 1.00 39.12 185 SER A C 1
ATOM 1458 O O . SER A 1 185 ? -8.802 9.546 -9.042 1.00 39.12 185 SER A O 1
ATOM 1460 N N . PRO A 1 186 ? -10.736 8.976 -10.018 1.00 43.69 186 PRO A N 1
ATOM 1461 C CA . PRO A 1 186 ? -10.339 7.588 -10.308 1.00 43.69 186 PRO A CA 1
ATOM 1462 C C . PRO A 1 186 ? -9.094 7.403 -11.203 1.00 43.69 186 PRO A C 1
ATOM 1464 O O . PRO A 1 186 ? -8.677 6.267 -11.400 1.00 43.69 186 PRO A O 1
ATOM 1467 N N . GLY A 1 187 ? -8.504 8.482 -11.734 1.00 41.25 187 GLY A N 1
ATOM 1468 C CA . GLY A 1 187 ? -7.180 8.498 -12.381 1.00 41.25 187 GLY A CA 1
ATOM 1469 C C . GLY A 1 187 ? -6.126 9.339 -11.640 1.00 41.25 187 GLY A C 1
ATOM 1470 O O . GLY A 1 187 ? -5.163 9.774 -12.257 1.00 41.25 187 GLY A O 1
ATOM 1471 N N . ALA A 1 188 ? -6.349 9.651 -10.358 1.00 35.94 188 ALA A N 1
ATOM 1472 C CA . ALA A 1 188 ? -5.513 10.537 -9.536 1.00 35.94 188 ALA A CA 1
ATOM 1473 C C . ALA A 1 188 ? -5.187 9.972 -8.135 1.00 35.94 188 ALA A C 1
ATOM 1475 O O . ALA A 1 188 ? -4.680 10.708 -7.284 1.00 35.94 188 ALA A O 1
ATOM 1476 N N . VAL A 1 189 ? -5.490 8.688 -7.894 1.00 44.16 189 VAL A N 1
ATOM 1477 C CA . VAL A 1 189 ? -4.691 7.864 -6.975 1.00 44.16 189 VAL A CA 1
ATOM 1478 C C . VAL A 1 189 ? -3.515 7.335 -7.759 1.00 44.16 189 VAL A C 1
ATOM 1480 O O . VAL A 1 189 ? -3.665 6.295 -8.424 1.00 44.16 189 VAL A O 1
#

Sequence (189 aa):
MSNHRGNARRAAKQKKRRAKRRQGHPKRAAKAPPAGGRGTTSRVRQAPAAPTCRYDPNTGPDDERQWLARDETERIAQVEDYHRQKLPSDQQPPDVTMHATLHVLVENQLAANNPPEVRSAIAQLQRDGMSRHHAIHAISVIVAAHLRRARQENSNYDNDAYQQALRGLNKQRWLALISGADGPSPGAV

pLDDT: mean 77.94, std 24.28, range [32.78, 98.56]

Foldseek 3Di:
DDDDDDDPPPPPPPPPPDDDDDDDDDDDDDDDDDDDDDDPPPPPPPDPDDPPQQADLLVGGPALVVLVVDDLVVQLVSQLCCQVPPDDPLLHAPDSSVVSNLLSVLSNCVSVCVPVLSVVLLVQQVVVPDGSNVSSVLLSVLVVVQVVVCVVVVHDRDVVVSSVVSNPDHPVVSCVQQVDDDHDHPSHD

Secondary structure (DSSP, 8-state):
------STTSTTSSTT-----------------------------PPPPP------TTT--S-HHHHHHS-HHHHHHHHHHHHHHHS-GGGS-SSHHHHHHHHHHHHHHHHTT-STHHHHHHHHHHHTT--HHHHHHHHHHHHHHHHHHHHHHT----HHHHHHHHHT--HHHHHHHHHSSSPPPTT--

Radius of gyration: 30.63 Å; chains: 1; bounding box: 91×30×75 Å